Protein AF-A0A254NZ37-F1 (afdb_monomer_lite)

Secondary structure (DSSP, 8-state):
-BPPPSEE-TTTTTT-EEEEEEE-TTS-EEEEEESSPPPPBTTTB--SEEEEEEEEEEEEEEEPPPPTT---SSGGG--SS--EEEEEEEEEEEEE---EEEEETTEEEEE-S---EEETTEE---EEEE-TTS-EEEEE---SSEEEEEE-TTS-EEEEE-HHHHH--TT-SS-TTTTSEEEE-TTS-EEEE--SS--SEEEEEEEEETTEEEEEEETT--EEEEES-TTS-EEEEE--S-SS---EEESSSEEEEEETTTEEEEEEEEEE-TTS-EEEEEEE--EETTEE--S-EEEEETTEEEEEETTEEEEEEHHHHHH--

Structure (mmCIF, N/CA/C/O backbone):
data_AF-A0A254NZ37-F1
#
_entry.id   AF-A0A254NZ37-F1
#
loop_
_atom_site.group_PDB
_atom_site.id
_atom_site.type_symbol
_atom_site.label_atom_id
_atom_site.label_alt_id
_atom_site.label_comp_id
_atom_site.label_asym_id
_atom_site.label_entity_id
_atom_site.label_seq_id
_atom_site.pdbx_PDB_ins_code
_atom_site.Cartn_x
_atom_site.Cartn_y
_atom_site.Cartn_z
_atom_site.occupancy
_atom_site.B_iso_or_equiv
_atom_site.auth_seq_id
_atom_site.auth_comp_id
_atom_site.auth_asym_id
_atom_site.auth_atom_id
_atom_site.pdbx_PDB_model_num
ATOM 1 N N . MET A 1 1 ? 7.130 23.439 5.465 1.00 81.56 1 MET A N 1
ATOM 2 C CA . MET A 1 1 ? 5.693 23.665 5.199 1.00 81.56 1 MET A CA 1
ATOM 3 C C . MET A 1 1 ? 4.906 23.055 6.345 1.00 81.56 1 MET A C 1
ATOM 5 O O . MET A 1 1 ? 5.174 21.903 6.675 1.00 81.56 1 MET A O 1
ATOM 9 N N . VAL A 1 2 ? 4.009 23.819 6.972 1.00 87.69 2 VAL A N 1
ATOM 10 C CA . VAL A 1 2 ? 3.153 23.310 8.057 1.00 87.69 2 VAL A CA 1
ATOM 11 C C . VAL A 1 2 ? 1.947 22.605 7.441 1.00 87.69 2 VAL A C 1
ATOM 13 O O . VAL A 1 2 ? 1.268 23.200 6.610 1.00 87.69 2 VAL A O 1
ATOM 16 N N . LEU A 1 3 ? 1.701 21.356 7.830 1.00 89.50 3 LEU A N 1
ATOM 17 C CA . LEU A 1 3 ? 0.528 20.587 7.429 1.00 89.50 3 LEU A CA 1
ATOM 18 C C . LEU A 1 3 ? -0.526 20.619 8.543 1.00 89.50 3 LEU A C 1
ATOM 20 O O . LEU A 1 3 ? -0.242 20.121 9.638 1.00 89.50 3 LEU A O 1
ATOM 24 N N . PRO A 1 4 ? -1.728 21.167 8.291 1.00 89.56 4 PRO A N 1
ATOM 25 C CA . PRO A 1 4 ? -2.845 21.001 9.209 1.00 89.56 4 PRO A CA 1
ATOM 26 C C . PRO A 1 4 ? -3.361 19.552 9.156 1.00 89.56 4 PRO A C 1
ATOM 28 O O . PRO A 1 4 ? -3.259 18.899 8.110 1.00 89.56 4 PRO A O 1
ATOM 31 N N . PRO A 1 5 ? -3.902 19.016 10.262 1.00 91.62 5 PRO A N 1
ATOM 32 C CA . PRO A 1 5 ? -4.547 17.712 10.235 1.00 91.62 5 PRO A CA 1
ATOM 33 C C . PRO A 1 5 ? -5.830 17.779 9.399 1.00 91.62 5 PRO A C 1
ATOM 35 O O . PRO A 1 5 ? -6.629 18.701 9.553 1.00 91.62 5 PRO A O 1
ATOM 38 N N . ILE A 1 6 ? -6.045 16.779 8.545 1.00 91.25 6 ILE A N 1
ATOM 39 C CA . ILE A 1 6 ? -7.309 16.606 7.815 1.00 91.25 6 ILE A CA 1
ATOM 40 C C . ILE A 1 6 ? -8.365 15.913 8.680 1.00 91.25 6 ILE A C 1
ATOM 42 O O . ILE A 1 6 ? -9.552 16.118 8.477 1.00 91.25 6 ILE A O 1
ATOM 46 N N . ALA A 1 7 ? -7.946 15.114 9.666 1.00 91.56 7 ALA A N 1
ATOM 47 C CA . ALA A 1 7 ? -8.835 14.468 10.625 1.00 91.56 7 ALA A CA 1
ATOM 48 C C . ALA A 1 7 ? -8.120 14.247 11.963 1.00 91.56 7 ALA A C 1
ATOM 50 O O . ALA A 1 7 ? -6.934 13.910 11.986 1.00 91.56 7 ALA A O 1
ATOM 51 N N . ASP A 1 8 ? -8.860 14.376 13.063 1.00 92.62 8 ASP A N 1
ATOM 52 C CA . ASP A 1 8 ? -8.432 13.950 14.397 1.00 92.62 8 ASP A CA 1
ATOM 53 C C . ASP A 1 8 ? -9.240 12.712 14.796 1.00 92.62 8 ASP A C 1
ATOM 55 O O . ASP A 1 8 ? -10.458 12.775 14.956 1.00 92.62 8 ASP A O 1
ATOM 59 N N . LEU A 1 9 ? -8.562 11.570 14.897 1.00 94.44 9 LEU A N 1
ATOM 60 C CA . LEU A 1 9 ? -9.161 10.279 15.226 1.00 94.44 9 LEU A CA 1
ATOM 61 C C . LEU A 1 9 ? -8.930 9.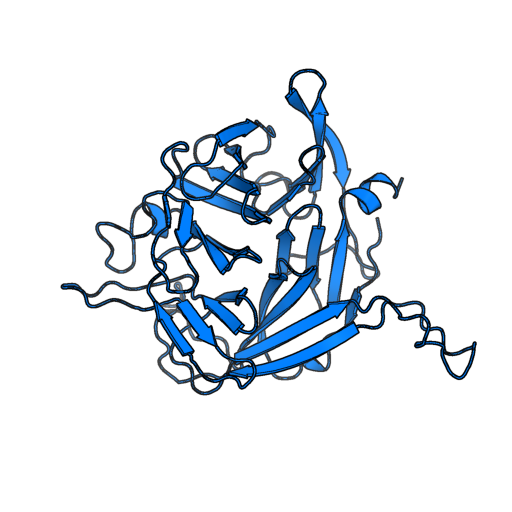897 16.693 1.00 94.44 9 LEU A C 1
ATOM 63 O O . LEU A 1 9 ? -9.247 8.775 17.076 1.00 94.44 9 LEU A O 1
ATOM 67 N N . THR A 1 10 ? -8.372 10.782 17.526 1.00 93.69 10 THR A N 1
ATOM 68 C CA . THR A 1 10 ? -7.922 10.447 18.889 1.00 93.69 10 THR A CA 1
ATOM 69 C C . THR A 1 10 ? -9.007 9.755 19.717 1.00 93.69 10 THR A C 1
ATOM 71 O O . THR A 1 10 ? -8.734 8.751 20.376 1.00 93.69 10 THR A O 1
ATOM 74 N N . GLU A 1 11 ? -10.250 10.240 19.648 1.00 91.62 11 GLU A N 1
ATOM 75 C CA . GLU A 1 11 ? -11.384 9.619 20.344 1.00 91.62 11 GLU A CA 1
ATOM 76 C C . GLU A 1 11 ? -11.777 8.267 19.729 1.00 91.62 11 GLU A C 1
ATOM 78 O O . GLU A 1 11 ? -11.975 7.295 20.456 1.00 91.62 11 GLU A O 1
ATOM 83 N N . THR A 1 12 ? -11.825 8.164 18.397 1.00 93.06 12 THR A N 1
ATOM 84 C CA . THR A 1 12 ? -12.156 6.926 17.665 1.00 93.06 12 THR A CA 1
ATOM 85 C C . THR A 1 12 ? -11.153 5.796 17.929 1.00 93.06 12 THR A C 1
ATOM 87 O O . THR A 1 12 ? -11.512 4.615 17.920 1.00 93.06 12 THR A O 1
ATOM 90 N N . LEU A 1 13 ? -9.892 6.154 18.184 1.00 95.44 13 LEU A N 1
ATOM 91 C CA . LEU A 1 13 ? -8.796 5.231 18.483 1.00 95.44 13 LEU A CA 1
ATOM 92 C C . LEU A 1 13 ? -8.773 4.773 19.947 1.00 95.44 13 LEU A C 1
ATOM 94 O O . LEU A 1 13 ? -7.981 3.896 20.295 1.00 95.44 13 LEU A O 1
ATOM 98 N N . ALA A 1 14 ? -9.605 5.343 20.824 1.00 93.94 14 ALA A N 1
ATOM 99 C CA . ALA A 1 14 ? -9.586 5.014 22.243 1.00 93.94 14 ALA A CA 1
ATOM 100 C C . ALA A 1 14 ? -9.832 3.511 22.474 1.00 93.94 14 ALA A C 1
ATOM 102 O O . ALA A 1 14 ? -10.853 2.954 22.073 1.00 93.94 14 ALA A O 1
ATOM 103 N N . GLY A 1 15 ? -8.879 2.849 23.139 1.00 94.25 15 GLY A N 1
ATOM 104 C CA . GLY A 1 15 ? -8.928 1.406 23.404 1.00 94.25 15 GLY A CA 1
ATOM 105 C C . GLY A 1 15 ? -8.427 0.516 22.262 1.00 94.25 15 GLY A C 1
ATOM 106 O O . GLY A 1 15 ? -8.459 -0.701 22.407 1.00 94.25 15 GLY A O 1
ATOM 107 N N . TRP A 1 16 ? -7.930 1.097 21.169 1.00 97.19 16 TRP A N 1
ATOM 108 C CA . TRP A 1 16 ? -7.408 0.374 20.011 1.00 97.19 16 TRP A CA 1
ATOM 109 C C . TRP A 1 16 ? -5.933 0.694 19.761 1.00 97.19 16 TRP A C 1
ATOM 111 O O . TRP A 1 16 ? -5.445 1.778 20.078 1.00 97.19 16 TRP A O 1
ATOM 121 N N . GLN A 1 17 ? -5.210 -0.250 19.163 1.00 96.12 17 GLN A N 1
ATOM 122 C CA . GLN A 1 17 ? -3.849 -0.039 18.672 1.00 96.12 17 GLN A CA 1
ATOM 123 C C . GLN A 1 17 ? -3.883 0.146 17.156 1.00 96.12 17 GLN A C 1
ATOM 125 O O . GLN A 1 17 ? -4.565 -0.597 16.454 1.00 96.12 17 GLN A O 1
ATOM 130 N N . THR A 1 18 ? -3.158 1.137 16.636 1.00 96.88 18 THR A N 1
ATOM 131 C CA . THR A 1 18 ? -3.081 1.355 15.184 1.00 96.88 18 THR A CA 1
ATOM 132 C C . THR A 1 18 ? -2.061 0.411 14.557 1.00 96.88 18 THR A C 1
ATOM 134 O O . THR A 1 18 ? -0.917 0.355 15.002 1.00 96.88 18 THR A O 1
ATOM 137 N N . VAL A 1 19 ? -2.475 -0.304 13.512 1.00 96.75 19 VAL A N 1
ATOM 138 C CA . VAL A 1 19 ? -1.626 -1.216 12.735 1.00 96.75 19 VAL A CA 1
ATOM 139 C C . VAL A 1 19 ? -1.076 -0.515 11.497 1.00 96.75 19 VAL A C 1
ATOM 141 O O . VAL A 1 19 ? 0.131 -0.518 11.268 1.00 96.75 19 VAL A O 1
ATOM 144 N N . SER A 1 20 ? -1.953 0.106 10.706 1.00 97.75 20 SER A N 1
ATOM 145 C CA . SER A 1 20 ? -1.590 0.761 9.447 1.00 97.75 20 SER A CA 1
ATOM 146 C C . SER A 1 20 ? -2.532 1.915 9.122 1.00 97.75 20 SER A C 1
ATOM 148 O O . SER A 1 20 ? -3.693 1.898 9.524 1.00 97.75 20 SER A O 1
ATOM 150 N N . ALA A 1 21 ? -2.055 2.869 8.326 1.00 98.00 21 ALA A N 1
ATOM 151 C CA . ALA A 1 21 ? -2.860 3.899 7.679 1.00 98.00 21 ALA A CA 1
ATOM 152 C C . ALA A 1 21 ? -2.423 3.980 6.211 1.00 98.00 21 ALA A C 1
ATOM 154 O O . ALA A 1 21 ? -1.228 4.115 5.951 1.00 98.00 21 ALA A O 1
ATOM 155 N N . ALA A 1 22 ? -3.365 3.851 5.277 1.00 98.12 22 ALA A N 1
ATOM 156 C CA . ALA A 1 22 ? -3.079 3.765 3.846 1.00 98.12 22 ALA A CA 1
ATOM 157 C C . ALA A 1 22 ? -4.091 4.552 3.003 1.00 98.12 22 ALA A C 1
ATOM 159 O O . ALA A 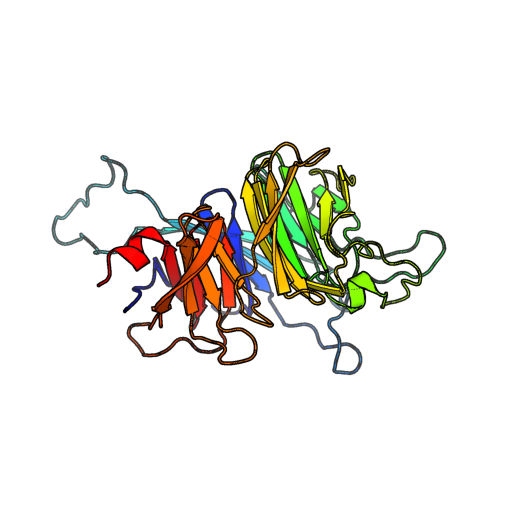1 22 ? -5.218 4.789 3.437 1.00 98.12 22 ALA A O 1
ATOM 160 N N . LEU A 1 23 ? -3.706 4.935 1.788 1.00 98.12 23 LEU A N 1
ATOM 161 C CA . LEU A 1 23 ? -4.580 5.582 0.810 1.00 98.12 23 LEU A CA 1
ATOM 162 C C . LEU A 1 23 ? -5.290 4.538 -0.062 1.00 98.12 23 LEU A C 1
ATOM 164 O O . LEU A 1 23 ? -4.664 3.666 -0.672 1.00 98.12 23 LEU A O 1
ATOM 168 N N . GLY A 1 24 ? -6.610 4.658 -0.173 1.00 98.19 24 GLY A N 1
ATOM 169 C CA . GLY A 1 24 ? -7.404 3.942 -1.167 1.00 98.19 24 GLY A CA 1
ATOM 170 C C . GLY A 1 24 ? -7.288 4.574 -2.555 1.00 98.19 24 GLY A C 1
ATOM 171 O O . GLY A 1 24 ? -6.907 5.737 -2.697 1.00 98.19 24 GLY A O 1
ATOM 172 N N . TYR A 1 25 ? -7.635 3.819 -3.602 1.00 97.62 25 TYR A N 1
ATOM 173 C CA . TYR A 1 25 ? -7.707 4.355 -4.971 1.00 97.62 25 TYR A CA 1
ATOM 174 C C . TYR A 1 25 ? -8.825 5.401 -5.129 1.00 97.62 25 TYR A C 1
ATOM 176 O O . TYR A 1 25 ? -8.857 6.142 -6.105 1.00 97.62 25 TYR A O 1
ATOM 184 N N . ASP A 1 26 ? -9.752 5.444 -4.172 1.00 95.88 26 ASP A N 1
ATOM 185 C CA . ASP A 1 26 ? -10.880 6.368 -4.067 1.00 95.88 26 ASP A CA 1
ATOM 186 C C . ASP A 1 26 ? -10.517 7.683 -3.350 1.00 95.88 26 ASP A C 1
ATOM 188 O O . ASP A 1 26 ? -11.385 8.525 -3.135 1.00 95.88 26 ASP A O 1
ATOM 192 N N . GLY A 1 27 ? -9.247 7.864 -2.970 1.00 93.81 27 GLY A N 1
ATOM 193 C CA . GLY A 1 27 ? -8.754 9.060 -2.285 1.00 93.81 27 GLY A CA 1
ATOM 194 C C . GLY A 1 27 ? -9.053 9.109 -0.784 1.00 93.81 27 GLY A C 1
ATOM 195 O O . GLY A 1 27 ? -8.673 10.083 -0.132 1.00 93.81 27 GLY A O 1
ATOM 196 N N . LYS A 1 28 ? -9.692 8.077 -0.218 1.00 96.25 28 LYS A N 1
ATOM 197 C CA . LYS A 1 28 ? -9.967 7.978 1.223 1.00 96.25 28 LYS A CA 1
ATOM 198 C C . LYS A 1 28 ? -8.768 7.396 1.962 1.00 96.25 28 LYS A C 1
ATOM 200 O O . LYS A 1 28 ? -7.968 6.655 1.385 1.00 96.25 28 LYS A O 1
ATOM 205 N N . ALA A 1 29 ? -8.663 7.685 3.256 1.00 97.75 29 ALA A N 1
ATOM 206 C CA . ALA A 1 29 ? -7.697 7.018 4.122 1.00 97.75 29 ALA A CA 1
ATOM 207 C C . ALA A 1 29 ? -8.343 5.813 4.821 1.00 97.75 29 ALA A C 1
ATOM 209 O O . ALA A 1 29 ? -9.439 5.904 5.369 1.00 97.75 29 ALA A O 1
ATOM 210 N N . TYR A 1 30 ? -7.641 4.687 4.814 1.00 98.62 30 TYR A N 1
ATOM 211 C CA . TYR A 1 30 ? -8.042 3.427 5.423 1.00 98.62 30 TYR A CA 1
ATOM 212 C C . TYR A 1 30 ? -7.104 3.134 6.593 1.00 98.62 30 TYR A C 1
ATOM 214 O O . TYR A 1 30 ? -5.903 2.934 6.396 1.00 98.62 30 TYR A O 1
ATOM 222 N N . VAL A 1 31 ? -7.637 3.123 7.815 1.00 98.56 31 VAL A N 1
ATOM 223 C CA . VAL A 1 31 ? -6.857 2.883 9.037 1.00 98.56 31 VAL A CA 1
ATOM 224 C C . VAL A 1 31 ? -7.257 1.542 9.634 1.00 98.56 31 VAL A C 1
ATOM 226 O O . VAL A 1 31 ? -8.426 1.313 9.943 1.00 98.56 31 VAL A O 1
ATOM 229 N N . LEU A 1 32 ? -6.283 0.647 9.787 1.00 98.62 32 LEU A N 1
ATOM 230 C CA . LEU A 1 32 ? -6.477 -0.657 10.408 1.00 98.62 32 LEU A CA 1
ATOM 231 C C . LEU A 1 32 ? -6.106 -0.574 11.881 1.00 98.62 32 LEU A C 1
ATOM 233 O O . LEU A 1 32 ? -4.985 -0.193 12.227 1.00 98.62 32 LEU A O 1
ATOM 237 N N . LEU A 1 33 ? -7.035 -0.980 12.734 1.00 98.31 33 LEU A N 1
ATOM 238 C CA . LEU A 1 33 ? -6.847 -1.060 14.170 1.00 98.31 33 LEU A CA 1
ATOM 239 C C . LEU A 1 33 ? -6.976 -2.496 14.658 1.00 98.31 33 LEU A C 1
ATOM 241 O O . LEU A 1 33 ? -7.728 -3.285 14.088 1.00 98.31 33 LEU A O 1
ATOM 245 N N . ILE A 1 34 ? -6.292 -2.796 15.755 1.00 97.31 34 ILE A N 1
ATOM 246 C CA . ILE A 1 34 ? -6.311 -4.095 16.425 1.00 97.31 34 ILE A CA 1
ATOM 247 C C . ILE A 1 34 ? -6.562 -3.909 17.924 1.00 97.31 34 ILE A C 1
ATOM 249 O O . ILE A 1 34 ? -6.063 -2.954 18.524 1.00 97.31 34 ILE A O 1
ATOM 253 N N . GLU A 1 35 ? -7.350 -4.798 18.533 1.00 95.25 35 GLU A N 1
ATOM 254 C CA . GLU A 1 35 ? -7.699 -4.689 19.960 1.00 95.25 35 GLU A CA 1
ATOM 255 C C . GLU A 1 35 ? -6.458 -4.845 20.862 1.00 95.25 35 GLU A C 1
ATOM 257 O O . GLU A 1 35 ? -6.325 -4.203 21.902 1.00 95.25 35 GLU A O 1
ATOM 262 N N . SER A 1 36 ? -5.535 -5.722 20.460 1.00 90.69 36 SER A N 1
ATOM 263 C CA . SER A 1 36 ? -4.344 -6.085 21.213 1.00 90.69 36 SER A CA 1
ATOM 264 C C . SER A 1 36 ? -3.257 -6.545 20.252 1.00 90.69 36 SER A C 1
ATOM 266 O O . SER A 1 36 ? -3.506 -7.328 19.337 1.00 90.69 36 SER A O 1
ATOM 268 N N . VAL A 1 37 ? -2.037 -6.033 20.431 1.00 86.50 37 VAL A N 1
ATOM 269 C CA . VAL A 1 37 ? -0.907 -6.424 19.580 1.00 86.50 37 VAL A CA 1
ATOM 270 C C . VAL A 1 37 ? -0.480 -7.849 19.949 1.00 86.50 37 VAL A C 1
ATOM 272 O O . VAL A 1 37 ? -0.118 -8.080 21.107 1.00 86.50 37 VAL A O 1
ATOM 275 N N . PRO A 1 38 ? -0.483 -8.803 19.001 1.00 86.69 38 PRO A N 1
ATOM 276 C CA . PRO A 1 38 ? -0.054 -10.169 19.261 1.00 86.69 38 PRO A CA 1
ATOM 277 C C . PRO A 1 38 ? 1.410 -10.224 19.700 1.00 86.69 38 PRO A C 1
ATOM 279 O O . PRO A 1 38 ? 2.261 -9.490 19.193 1.00 86.69 38 PRO A O 1
ATOM 282 N N . GLU A 1 39 ? 1.732 -11.151 20.604 1.00 85.00 39 GLU A N 1
ATOM 283 C CA . GLU A 1 39 ? 3.126 -11.423 20.959 1.00 85.00 39 GLU A CA 1
ATOM 284 C C . GLU A 1 39 ? 3.924 -11.863 19.728 1.00 85.00 39 GLU A C 1
ATOM 286 O O . GLU A 1 39 ? 3.448 -12.631 18.894 1.00 85.00 39 GLU A O 1
ATOM 291 N N . ARG A 1 40 ? 5.183 -11.445 19.630 1.00 84.31 40 ARG A N 1
ATOM 292 C CA . ARG A 1 40 ? 6.059 -11.920 18.557 1.00 84.31 40 ARG A CA 1
ATOM 293 C C . ARG A 1 40 ? 6.462 -13.379 18.784 1.00 84.31 40 ARG A C 1
ATOM 295 O O . ARG A 1 40 ? 6.817 -13.768 19.899 1.00 84.31 40 ARG A O 1
ATOM 302 N N . GLU A 1 41 ? 6.483 -14.179 17.723 1.00 80.25 41 GLU A N 1
ATOM 303 C CA . GLU A 1 41 ? 7.099 -15.503 17.746 1.00 80.25 41 GLU A CA 1
ATOM 304 C C . GLU A 1 41 ? 8.587 -15.367 18.088 1.00 80.25 41 GLU A C 1
ATOM 306 O O . GLU A 1 41 ? 9.321 -14.584 17.476 1.00 80.25 41 GLU A O 1
ATOM 311 N N . GLN A 1 42 ? 9.020 -16.099 19.120 1.00 80.06 42 GLN A N 1
ATOM 312 C CA . GLN A 1 42 ? 10.378 -16.016 19.679 1.00 80.06 42 GLN A CA 1
ATOM 313 C C . GLN A 1 42 ? 10.802 -14.580 20.062 1.00 80.06 42 GLN A C 1
ATOM 315 O O . GLN A 1 42 ? 11.989 -14.275 20.121 1.00 80.06 42 GLN A O 1
ATOM 320 N N . GLY A 1 43 ? 9.841 -13.678 20.298 1.00 79.44 43 GLY A N 1
ATOM 321 C CA . GLY A 1 43 ? 10.096 -12.265 20.586 1.00 79.44 43 GLY A CA 1
ATOM 322 C C . GLY A 1 43 ? 10.542 -11.422 19.383 1.00 79.44 43 GLY A C 1
ATOM 323 O O . GLY A 1 43 ? 10.725 -10.218 19.540 1.00 79.44 43 GLY A O 1
ATOM 324 N N . MET A 1 44 ? 10.687 -12.007 18.188 1.00 74.56 44 MET A N 1
ATOM 325 C CA . MET A 1 44 ? 11.285 -11.336 17.027 1.00 74.56 44 MET A CA 1
ATOM 326 C C . MET A 1 44 ? 10.321 -11.193 15.847 1.00 74.56 44 MET A C 1
ATOM 328 O O . MET A 1 44 ? 10.217 -10.099 15.287 1.00 74.56 44 MET A O 1
ATOM 332 N N . PHE A 1 45 ? 9.578 -12.244 15.502 1.00 77.56 45 PHE A N 1
ATOM 333 C CA . PHE A 1 45 ? 8.805 -12.299 14.259 1.00 77.56 45 PHE A CA 1
ATOM 334 C C . PHE A 1 45 ? 7.302 -12.112 14.499 1.00 77.56 45 PHE A C 1
ATOM 336 O O . PHE A 1 45 ? 6.786 -12.590 15.510 1.00 77.56 45 PHE A O 1
ATOM 343 N N . PRO A 1 46 ? 6.564 -11.431 13.607 1.00 77.50 46 PRO A N 1
ATOM 344 C CA . PRO A 1 46 ? 5.105 -11.422 13.666 1.00 77.50 46 PRO A CA 1
ATOM 345 C C . PRO A 1 46 ? 4.544 -12.848 13.568 1.00 77.50 46 PRO A C 1
ATOM 347 O O . PRO A 1 46 ? 5.030 -13.648 12.771 1.00 77.50 46 PRO A O 1
ATOM 350 N N . GLN A 1 47 ? 3.511 -13.156 14.356 1.00 80.88 47 GLN A N 1
ATOM 351 C CA . GLN A 1 47 ? 2.726 -14.382 14.169 1.00 80.88 47 GLN A CA 1
ATOM 352 C C . GLN A 1 47 ? 2.020 -14.337 12.809 1.00 80.88 47 GLN A C 1
ATOM 354 O O . GLN A 1 47 ? 1.563 -13.265 12.407 1.00 80.88 47 GLN A O 1
ATOM 359 N N . THR A 1 48 ? 1.917 -15.478 12.124 1.00 81.69 48 THR A N 1
ATOM 360 C CA . THR A 1 48 ? 1.034 -15.611 10.953 1.00 81.69 48 THR A CA 1
ATOM 361 C C . THR A 1 48 ? -0.394 -15.895 11.414 1.00 81.69 48 THR A C 1
ATOM 363 O O . THR A 1 48 ? -1.289 -15.064 11.251 1.00 81.69 48 THR A O 1
ATOM 366 N N . GLU A 1 49 ? -0.576 -17.028 12.090 1.00 83.81 49 GLU A N 1
ATOM 367 C CA . GLU A 1 49 ? -1.805 -17.417 12.774 1.00 83.81 49 GLU A CA 1
ATOM 368 C C . GLU A 1 49 ? -1.752 -17.010 14.253 1.00 83.81 49 GLU A C 1
ATOM 370 O O . GLU A 1 49 ? -0.759 -17.220 14.954 1.00 83.81 49 GLU A O 1
ATOM 375 N N . LEU A 1 50 ? -2.838 -16.411 14.728 1.00 84.94 50 LEU A N 1
ATOM 376 C CA . LEU A 1 50 ? -2.973 -15.903 16.083 1.00 84.94 50 LEU A CA 1
ATOM 377 C C . LEU A 1 50 ? -3.392 -17.016 17.042 1.00 84.94 50 LEU A C 1
ATOM 379 O O . LEU A 1 50 ? -4.353 -17.745 16.798 1.00 84.94 50 LEU A O 1
ATOM 383 N N . LYS A 1 51 ? -2.725 -17.090 18.198 1.00 80.06 51 LYS A N 1
ATOM 384 C CA . LYS A 1 51 ? -3.092 -18.040 19.268 1.00 80.06 51 LYS A CA 1
ATOM 385 C C . LYS A 1 51 ? -4.489 -17.788 19.839 1.00 80.06 51 LYS A C 1
ATOM 387 O O . LYS A 1 51 ? -5.177 -18.731 20.221 1.00 80.06 51 LYS A O 1
ATOM 392 N N . ASN A 1 52 ? -4.873 -16.518 19.926 1.00 85.19 52 ASN A N 1
ATOM 393 C CA . ASN A 1 52 ? -6.188 -16.078 20.372 1.00 85.19 52 ASN A CA 1
ATOM 394 C C . ASN A 1 52 ? -6.876 -15.372 19.212 1.00 85.19 52 ASN A C 1
ATOM 396 O O . ASN A 1 52 ? -6.223 -14.671 18.443 1.00 85.19 52 ASN A O 1
ATOM 400 N N . ARG A 1 53 ? -8.193 -15.540 19.112 1.00 91.25 53 ARG A N 1
ATOM 401 C CA . ARG A 1 53 ? -8.985 -14.752 18.171 1.00 91.25 53 ARG A CA 1
ATOM 402 C C . ARG A 1 53 ? -9.041 -13.308 18.653 1.00 91.25 53 ARG A C 1
ATOM 404 O O . ARG A 1 53 ? -9.278 -13.093 19.838 1.00 91.25 53 ARG A O 1
ATOM 411 N N . ILE A 1 54 ? -8.819 -12.372 17.740 1.00 93.94 54 ILE A N 1
ATOM 412 C CA . ILE A 1 54 ? -8.688 -10.941 18.026 1.00 93.94 54 ILE A CA 1
ATOM 413 C C . ILE A 1 54 ? -9.683 -10.156 17.170 1.00 93.94 54 ILE A C 1
ATOM 415 O O . ILE A 1 54 ? -9.968 -10.546 16.033 1.00 93.94 54 ILE A O 1
ATOM 419 N N . ALA A 1 55 ? -10.206 -9.056 17.708 1.00 96.88 55 ALA A N 1
ATOM 420 C CA . ALA A 1 55 ? -10.967 -8.083 16.948 1.00 96.88 55 ALA A CA 1
ATOM 421 C C . ALA A 1 55 ? -10.062 -7.066 16.236 1.00 96.88 55 ALA A C 1
ATOM 423 O O . ALA A 1 55 ? -9.047 -6.589 16.761 1.00 96.88 55 ALA A O 1
ATOM 424 N N . TYR A 1 56 ? -10.493 -6.687 15.040 1.00 98.19 56 TYR A N 1
ATOM 425 C CA . TYR A 1 56 ? -9.992 -5.554 14.283 1.00 98.19 56 TYR A CA 1
ATOM 426 C C . TYR A 1 56 ? -11.103 -4.524 14.109 1.00 98.19 56 TYR A C 1
ATOM 428 O O . TYR A 1 56 ? -12.293 -4.843 14.122 1.00 98.19 56 TYR A O 1
ATOM 436 N N . LYS A 1 57 ? -10.701 -3.279 13.876 1.00 98.19 57 LYS A N 1
ATOM 437 C CA . LYS A 1 57 ? -11.596 -2.231 13.396 1.00 98.19 57 LYS A CA 1
ATOM 438 C C . LYS A 1 57 ? -10.976 -1.583 12.168 1.00 98.19 57 LYS A C 1
ATOM 440 O O . LYS A 1 57 ? -9.833 -1.131 12.215 1.00 98.19 57 LYS A O 1
ATOM 445 N N . ALA A 1 58 ? -11.727 -1.544 11.076 1.00 98.50 58 ALA A N 1
ATOM 446 C CA . ALA A 1 58 ? -11.378 -0.768 9.898 1.00 98.50 58 ALA A CA 1
ATOM 447 C C . ALA A 1 58 ? -12.055 0.603 9.991 1.00 98.50 58 ALA A C 1
ATOM 449 O O . ALA A 1 58 ? -13.277 0.681 10.124 1.00 98.50 58 ALA A O 1
ATOM 450 N N . LEU A 1 59 ? -11.260 1.670 9.931 1.00 98.25 59 LEU A N 1
ATOM 451 C CA . LEU A 1 59 ? -11.755 3.033 9.779 1.00 98.25 59 LEU A CA 1
ATOM 452 C C . LEU A 1 59 ? -11.591 3.476 8.334 1.00 98.25 59 LEU A C 1
ATOM 454 O O . LEU A 1 59 ? -10.529 3.279 7.740 1.00 98.25 59 LEU A O 1
ATOM 458 N N . ILE A 1 60 ? -12.615 4.132 7.805 1.00 97.88 60 ILE A N 1
ATOM 459 C CA . ILE A 1 60 ? -12.582 4.734 6.476 1.00 97.88 60 ILE A CA 1
ATOM 460 C C . ILE A 1 60 ? -12.862 6.205 6.648 1.00 97.88 60 ILE A C 1
ATOM 462 O O . ILE A 1 60 ? -13.938 6.604 7.090 1.00 97.88 60 ILE A O 1
ATOM 466 N N . VAL A 1 61 ? -11.855 6.990 6.318 1.00 96.44 61 VAL A N 1
ATOM 467 C CA . VAL A 1 61 ? -11.814 8.417 6.559 1.00 96.44 61 VAL A CA 1
ATOM 468 C C . VAL A 1 61 ? -11.940 9.104 5.211 1.00 96.44 61 VAL A C 1
ATOM 470 O O . VAL A 1 61 ? -11.014 9.102 4.398 1.00 96.44 61 VAL A O 1
ATOM 473 N N . ASP A 1 62 ? -13.131 9.633 4.970 1.00 92.69 62 ASP A N 1
ATOM 474 C CA . ASP A 1 62 ? -13.533 10.257 3.719 1.00 92.69 62 ASP A CA 1
ATOM 475 C C . ASP A 1 62 ? -13.493 11.786 3.876 1.00 92.69 62 ASP A C 1
ATOM 477 O O . ASP A 1 62 ? -14.328 12.338 4.610 1.00 92.69 62 ASP A O 1
ATOM 481 N N . PRO A 1 63 ? -12.524 12.480 3.252 1.00 79.06 63 PRO A N 1
ATOM 482 C CA . PRO A 1 63 ? -12.498 13.936 3.246 1.00 79.06 63 PRO A CA 1
ATOM 483 C C . PRO A 1 63 ? -13.699 14.450 2.438 1.00 79.06 63 PRO A C 1
ATOM 485 O O . PRO A 1 63 ? -13.757 14.325 1.215 1.00 79.06 63 PRO A O 1
ATOM 488 N N . VAL A 1 64 ? -14.708 15.000 3.121 1.00 69.94 64 VAL A N 1
ATOM 489 C CA . VAL A 1 64 ? -15.944 15.454 2.475 1.00 69.94 64 VAL A CA 1
ATOM 490 C C . VAL A 1 64 ? -15.653 16.728 1.701 1.00 69.94 64 VAL A C 1
ATOM 492 O O . VAL A 1 64 ? -15.343 17.764 2.286 1.00 69.94 64 VAL A O 1
ATOM 495 N N . VAL A 1 65 ? -15.872 16.685 0.389 1.00 55.34 65 VAL A N 1
ATOM 496 C CA . VAL A 1 65 ? -16.085 17.900 -0.400 1.00 55.34 65 VAL A CA 1
ATOM 497 C C . VAL A 1 65 ? -17.437 18.482 0.028 1.00 55.34 65 VAL A C 1
ATOM 499 O O . VAL A 1 65 ? -18.455 17.810 -0.173 1.00 55.34 65 VAL A O 1
ATOM 502 N N . PRO A 1 66 ? -17.496 19.689 0.624 1.00 51.19 66 PRO A N 1
ATOM 503 C CA . PRO A 1 66 ? -18.761 20.297 1.015 1.00 51.19 66 PRO A CA 1
ATOM 504 C C . PRO A 1 66 ? -19.686 20.376 -0.199 1.00 51.19 66 PRO A C 1
ATOM 506 O O . PRO A 1 66 ? -19.326 20.933 -1.238 1.00 51.19 66 PRO A O 1
ATOM 509 N N . THR A 1 67 ? -20.884 19.814 -0.091 1.00 51.31 67 THR A N 1
ATOM 510 C CA . THR A 1 67 ? -21.902 20.007 -1.120 1.00 51.31 67 THR A CA 1
ATOM 511 C C . THR A 1 67 ? -22.474 21.424 -0.998 1.00 51.31 67 THR A C 1
ATOM 513 O O . THR A 1 67 ? -22.447 22.008 0.087 1.00 51.31 67 THR A O 1
ATOM 516 N N . PRO A 1 68 ? -23.069 21.999 -2.059 1.00 52.34 68 PRO A N 1
ATOM 517 C CA . PRO A 1 68 ? -23.749 23.298 -1.972 1.00 52.34 68 PRO A CA 1
ATOM 518 C C . PRO A 1 68 ? -24.865 23.362 -0.911 1.00 52.34 68 PRO A C 1
ATOM 520 O O . PRO A 1 68 ? -25.332 24.451 -0.582 1.00 52.34 68 PRO A O 1
ATOM 523 N N . TYR A 1 69 ? -25.295 22.206 -0.393 1.00 55.00 69 TYR A N 1
ATOM 524 C CA . TYR A 1 69 ? -26.308 22.054 0.648 1.00 55.00 69 TYR A CA 1
ATOM 525 C C . TYR A 1 69 ? -25.724 21.992 2.067 1.00 55.00 69 TYR A C 1
ATOM 527 O O . TYR A 1 69 ? -26.475 22.148 3.024 1.00 55.00 69 TYR A O 1
ATOM 535 N N . ASP A 1 70 ? -24.405 21.833 2.221 1.00 57.28 70 ASP A N 1
ATOM 536 C CA . ASP A 1 70 ? -23.703 21.832 3.513 1.00 57.28 70 ASP A CA 1
ATOM 537 C C . ASP A 1 70 ? -23.454 23.261 4.035 1.00 57.28 70 ASP A C 1
ATOM 539 O O . ASP A 1 70 ? -22.399 23.558 4.603 1.00 57.28 70 ASP A O 1
ATOM 543 N N . GLN A 1 71 ? -24.413 24.175 3.840 1.00 55.66 71 GLN A N 1
ATOM 544 C CA . GLN A 1 71 ? -24.324 25.505 4.435 1.00 55.66 71 GLN A CA 1
ATOM 545 C C . GLN A 1 71 ? -24.536 25.393 5.948 1.00 55.66 71 GLN A C 1
ATOM 547 O O . GLN A 1 71 ? -25.531 24.804 6.376 1.00 55.66 71 GLN A O 1
ATOM 552 N N . PRO A 1 72 ? -23.627 25.933 6.776 1.00 55.06 72 PRO A N 1
ATOM 553 C CA . PRO A 1 72 ? -23.851 25.959 8.210 1.00 55.06 72 PRO A CA 1
ATOM 554 C C . PRO A 1 72 ? -25.085 26.820 8.503 1.00 55.06 72 PRO A C 1
ATOM 556 O O . PRO A 1 72 ? -25.235 27.907 7.944 1.00 55.06 72 PRO A O 1
ATOM 559 N N . GLU A 1 73 ? -25.964 26.347 9.391 1.00 57.12 73 GLU A N 1
ATOM 560 C CA . GLU A 1 73 ? -27.145 27.110 9.828 1.00 57.12 73 GLU A CA 1
ATOM 561 C C . GLU A 1 73 ? -26.750 28.455 10.468 1.00 57.12 73 GLU A C 1
ATOM 563 O O . GLU A 1 73 ? -27.543 29.397 10.481 1.00 57.12 73 GLU A O 1
ATOM 568 N N . ASN A 1 74 ? -25.500 28.562 10.940 1.00 53.06 74 ASN A N 1
ATOM 569 C CA . ASN A 1 74 ? -24.908 29.765 11.501 1.00 53.06 74 ASN A CA 1
ATOM 570 C C . ASN A 1 74 ? -23.574 30.110 10.803 1.00 53.06 74 ASN A C 1
ATOM 572 O O . ASN A 1 74 ? -22.655 29.292 10.804 1.00 53.06 74 ASN A O 1
ATOM 576 N N . PRO A 1 75 ? -23.389 31.328 10.259 1.00 54.34 75 PRO A N 1
ATOM 577 C CA . PRO A 1 75 ? -22.135 31.742 9.613 1.00 54.34 75 PRO A CA 1
ATOM 578 C C . PRO A 1 75 ? -20.895 31.682 10.523 1.00 54.34 75 PRO A C 1
ATOM 580 O O . PRO A 1 75 ? -19.775 31.623 10.026 1.00 54.34 75 PRO A O 1
ATOM 583 N N . SER A 1 76 ? -21.087 31.695 11.846 1.00 51.53 76 SER A N 1
ATOM 584 C CA . SER A 1 76 ? -20.027 31.535 12.850 1.00 51.53 76 SER A CA 1
ATOM 585 C C . SER A 1 76 ? -19.543 30.094 13.029 1.00 51.53 76 SER A C 1
ATOM 587 O O . SER A 1 76 ? -18.484 29.898 13.616 1.00 51.53 76 SER A O 1
ATOM 589 N N . ASP A 1 77 ? -20.288 29.106 12.522 1.00 51.12 77 ASP A N 1
ATOM 590 C CA . ASP A 1 77 ? -19.964 27.675 12.626 1.00 51.12 77 ASP A CA 1
ATOM 591 C C . ASP A 1 77 ? -19.154 27.179 11.415 1.00 51.12 77 ASP A C 1
ATOM 593 O O . ASP A 1 77 ? -19.019 25.973 11.193 1.00 51.12 77 ASP A O 1
ATOM 597 N N . GLN A 1 78 ? -18.601 28.100 10.614 1.00 48.62 78 GLN A N 1
ATOM 598 C CA . GLN A 1 78 ? -17.555 27.777 9.646 1.00 48.62 78 GLN A CA 1
ATOM 599 C C . GLN A 1 78 ? -16.303 27.306 10.394 1.00 48.62 78 GLN A C 1
ATOM 601 O O . GLN A 1 78 ? -15.372 28.067 10.655 1.00 48.62 78 GLN A O 1
ATOM 606 N N . VAL A 1 79 ? -16.279 26.022 10.740 1.00 47.84 79 VAL A N 1
ATOM 607 C CA . VAL A 1 79 ? -15.047 25.321 11.082 1.00 47.84 79 VAL A CA 1
ATOM 608 C C . VAL A 1 79 ? -14.214 25.278 9.804 1.00 47.84 79 VAL A C 1
ATOM 610 O O . VAL A 1 79 ? -14.627 24.701 8.802 1.00 47.84 79 VAL A O 1
ATOM 613 N N . LEU A 1 80 ? -13.058 25.937 9.833 1.00 42.75 80 LEU A N 1
ATOM 614 C CA . LEU A 1 80 ? -12.068 26.021 8.753 1.00 42.75 80 LEU A CA 1
ATOM 615 C C . LEU A 1 80 ? -11.299 24.691 8.569 1.00 42.75 80 LEU A C 1
ATOM 617 O O . LEU A 1 80 ? -10.079 24.677 8.449 1.00 42.75 80 LEU A O 1
ATOM 621 N N . GLY A 1 81 ? -12.013 23.566 8.576 1.00 51.50 81 GLY A N 1
ATOM 622 C CA . GLY A 1 81 ? -11.475 22.228 8.343 1.00 51.50 81 GLY A CA 1
ATOM 623 C C . GLY A 1 81 ? -12.392 21.457 7.403 1.00 51.50 81 GLY A C 1
ATOM 624 O O . GLY A 1 81 ? -13.612 21.638 7.440 1.00 51.50 81 GLY A O 1
ATOM 625 N N . GLU A 1 82 ? -11.817 20.620 6.541 1.00 55.41 82 GLU A N 1
ATOM 626 C CA . GLU A 1 82 ? -12.590 19.655 5.760 1.00 55.41 82 GLU A CA 1
ATOM 627 C C . GLU A 1 82 ? -13.491 18.876 6.731 1.00 55.41 82 GLU A C 1
ATOM 629 O O . GLU A 1 82 ? -13.013 18.297 7.707 1.00 55.41 82 GLU A O 1
ATOM 634 N N . LYS A 1 83 ? -14.816 18.894 6.526 1.00 70.38 83 LYS A N 1
ATOM 635 C CA . LYS A 1 83 ? -15.668 17.944 7.250 1.00 70.38 83 LYS A CA 1
ATOM 636 C C . LYS A 1 83 ? -15.222 16.559 6.801 1.00 70.38 83 LYS A C 1
ATOM 638 O O . LYS A 1 83 ? -15.071 16.319 5.612 1.00 70.38 83 LYS A O 1
ATOM 643 N N . VAL A 1 84 ? -15.027 15.642 7.731 1.00 85.06 84 VAL A N 1
ATOM 644 C CA . VAL A 1 84 ? -14.632 14.272 7.408 1.00 85.06 84 VAL A CA 1
ATOM 645 C C . VAL A 1 84 ? -15.749 13.332 7.824 1.00 85.06 84 VAL A C 1
ATOM 647 O O . VAL A 1 84 ? -16.340 13.496 8.892 1.00 85.06 84 VAL A O 1
ATOM 650 N N . ARG A 1 85 ? -16.071 12.357 6.972 1.00 91.00 85 ARG A N 1
ATOM 651 C CA . ARG A 1 85 ? -16.938 11.233 7.343 1.00 91.00 85 ARG A CA 1
ATOM 652 C C . ARG A 1 85 ? -16.054 10.068 7.746 1.00 91.00 85 ARG A C 1
ATOM 654 O O . ARG A 1 85 ? -15.124 9.722 7.025 1.00 91.00 85 ARG A O 1
ATOM 661 N N . ILE A 1 86 ? -16.363 9.479 8.893 1.00 93.81 86 ILE A N 1
ATOM 662 C CA . ILE A 1 86 ? -15.671 8.302 9.406 1.00 93.81 86 ILE A CA 1
ATOM 663 C C . ILE A 1 86 ? -16.679 7.157 9.423 1.00 93.81 86 ILE A C 1
ATOM 665 O O . ILE A 1 86 ? -17.717 7.249 10.076 1.00 93.81 86 ILE A O 1
ATOM 669 N N . GLU A 1 87 ? -16.381 6.100 8.679 1.00 96.06 87 GLU A N 1
ATOM 670 C CA . GLU A 1 87 ? -17.087 4.822 8.761 1.00 96.06 87 GLU A CA 1
ATOM 671 C C . GLU A 1 87 ? -16.252 3.853 9.604 1.00 96.06 87 GLU A C 1
ATOM 673 O O . GLU A 1 87 ? -15.040 3.742 9.406 1.00 96.06 87 GLU A O 1
ATOM 678 N N . GLU A 1 88 ? -16.899 3.161 10.544 1.00 97.69 88 GLU A N 1
ATOM 679 C CA . GLU A 1 88 ? -16.273 2.157 11.406 1.00 97.69 88 GLU A CA 1
ATOM 680 C C . GLU A 1 88 ? -16.847 0.777 11.098 1.00 97.69 88 GLU A C 1
ATOM 682 O O . GLU A 1 88 ? -18.054 0.560 11.209 1.00 97.69 88 GLU A O 1
ATOM 687 N N . ILE A 1 89 ? -15.978 -0.171 10.756 1.00 98.38 89 ILE A N 1
ATOM 688 C CA . ILE A 1 89 ? -16.361 -1.558 10.486 1.00 98.38 89 ILE A CA 1
ATOM 689 C C . ILE A 1 89 ? -15.640 -2.453 11.491 1.00 98.38 89 ILE A C 1
ATOM 691 O O . ILE A 1 89 ? -14.411 -2.547 11.488 1.00 98.38 89 ILE A O 1
ATOM 695 N N . ALA A 1 90 ? -16.412 -3.100 12.364 1.00 98.12 90 ALA A N 1
ATOM 696 C CA . ALA A 1 90 ? -15.904 -4.087 13.310 1.00 98.12 90 ALA A CA 1
ATOM 697 C C . ALA A 1 90 ? -15.684 -5.431 12.605 1.00 98.12 90 ALA A C 1
ATOM 699 O O . ALA A 1 90 ? -16.554 -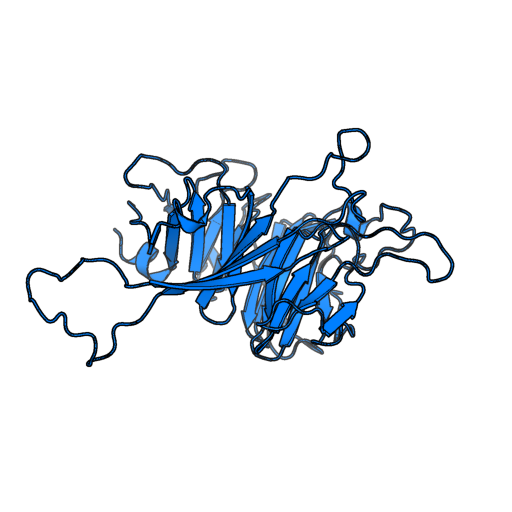5.904 11.876 1.00 98.12 90 ALA A O 1
ATOM 700 N N . ILE A 1 91 ? -14.524 -6.044 12.827 1.00 98.12 91 ILE A N 1
ATOM 701 C CA . ILE A 1 91 ? -14.135 -7.337 12.266 1.00 98.12 91 ILE A CA 1
ATOM 702 C C . ILE A 1 91 ? -13.753 -8.232 13.441 1.00 98.12 91 ILE A C 1
ATOM 704 O O . ILE A 1 91 ? -12.694 -8.079 14.043 1.00 98.12 91 ILE A O 1
ATOM 708 N N . GLU A 1 92 ? -14.642 -9.151 13.793 1.00 96.12 92 GLU A N 1
ATOM 709 C CA . GLU A 1 92 ? -14.567 -9.886 15.053 1.00 96.12 92 GLU A CA 1
ATOM 710 C C . GLU A 1 92 ? -14.014 -11.301 14.877 1.00 96.12 92 GLU A C 1
ATOM 712 O O . GLU A 1 92 ? -14.318 -12.006 13.913 1.00 96.12 92 GLU A O 1
ATOM 717 N N . GLY A 1 93 ? -13.272 -11.766 15.881 1.00 93.00 93 GLY A N 1
ATOM 718 C CA . GLY A 1 93 ? -12.928 -13.178 16.013 1.00 93.00 93 GLY A CA 1
ATOM 719 C C . GLY A 1 93 ? -11.915 -13.697 14.987 1.00 93.00 93 GLY A C 1
ATOM 720 O O . GLY A 1 93 ? -11.936 -14.890 14.665 1.00 93.00 93 GLY A O 1
ATOM 721 N N . GLU A 1 94 ? -11.026 -12.845 14.487 1.00 94.38 94 GLU A N 1
ATOM 722 C CA . GLU A 1 94 ? -10.046 -13.202 13.465 1.00 94.38 94 GLU A CA 1
ATOM 723 C C . GLU A 1 94 ? -8.858 -13.974 14.042 1.00 94.38 94 GLU A C 1
ATOM 725 O O . GLU A 1 94 ? -8.368 -13.683 15.131 1.00 94.38 94 GLU A O 1
ATOM 730 N N . SER A 1 95 ? -8.387 -14.973 13.294 1.00 92.19 95 SER A N 1
ATOM 731 C CA . SER A 1 95 ? -7.234 -15.807 13.657 1.00 92.19 95 SER A CA 1
ATOM 732 C C . SER A 1 95 ? -5.980 -15.479 12.850 1.00 92.19 95 SER A C 1
ATOM 734 O O . SER A 1 95 ? -4.991 -16.192 12.965 1.00 92.19 95 SER A O 1
ATOM 736 N N . PHE A 1 96 ? -6.001 -14.430 12.025 1.00 93.31 96 PHE A N 1
ATOM 737 C CA . PHE A 1 96 ? -4.858 -14.030 11.208 1.00 93.31 96 PHE A CA 1
ATOM 738 C C . PHE A 1 96 ? -4.333 -12.655 11.618 1.00 93.31 96 PHE A C 1
ATOM 740 O O . PHE A 1 96 ? -5.107 -11.777 12.011 1.00 93.31 96 PHE A O 1
ATOM 747 N N . HIS A 1 97 ? -3.016 -12.463 11.533 1.00 94.88 97 HIS A N 1
ATOM 748 C CA . HIS A 1 97 ? -2.388 -11.183 11.847 1.00 94.88 97 HIS A CA 1
ATOM 749 C C . HIS A 1 97 ? -2.332 -10.282 10.605 1.00 94.88 97 HIS A C 1
ATOM 751 O O . HIS A 1 97 ? -1.442 -10.413 9.758 1.00 94.88 97 HIS A O 1
ATOM 757 N N . TYR A 1 98 ? -3.290 -9.367 10.471 1.00 97.56 98 TYR A N 1
ATOM 758 C CA . TYR A 1 98 ? -3.346 -8.437 9.343 1.00 97.56 98 TYR A CA 1
ATOM 759 C C . TYR A 1 98 ? -2.481 -7.205 9.585 1.00 97.56 98 TYR A C 1
ATOM 761 O O . TYR A 1 98 ? -2.331 -6.745 10.711 1.00 97.56 98 TYR A O 1
ATOM 769 N N . HIS A 1 99 ? -1.913 -6.692 8.500 1.00 97.88 99 HIS A N 1
ATOM 770 C CA . HIS A 1 99 ? -0.962 -5.582 8.485 1.00 97.88 99 HIS A CA 1
ATOM 771 C C . HIS A 1 99 ? -1.346 -4.498 7.470 1.00 97.88 99 HIS A C 1
ATOM 773 O O . HIS A 1 99 ? -0.845 -3.383 7.556 1.00 97.88 99 HIS A O 1
ATOM 779 N N . PHE A 1 100 ? -2.218 -4.823 6.513 1.00 98.75 100 PHE A N 1
ATOM 780 C CA . PHE A 1 100 ? -2.655 -3.920 5.456 1.00 98.75 100 PHE A CA 1
ATOM 781 C C . PHE A 1 100 ? -4.177 -3.914 5.355 1.00 98.75 100 PHE A C 1
ATOM 783 O O . PHE A 1 100 ? -4.813 -4.955 5.534 1.00 98.75 100 PHE A O 1
ATOM 790 N N . LEU A 1 101 ? -4.729 -2.750 5.014 1.00 98.88 101 LEU A N 1
ATOM 791 C CA . LEU A 1 101 ? -6.138 -2.528 4.712 1.00 98.88 101 LEU A CA 1
ATOM 792 C C . LEU A 1 101 ? -6.247 -1.707 3.422 1.00 98.88 101 LEU A C 1
ATOM 794 O O . LEU A 1 101 ? -5.606 -0.662 3.294 1.00 98.88 101 LEU A O 1
ATOM 798 N N . GLN A 1 102 ? -7.052 -2.181 2.475 1.00 98.81 102 GLN A N 1
ATOM 799 C CA . GLN A 1 102 ? -7.324 -1.510 1.202 1.00 98.81 102 GLN A CA 1
ATOM 800 C C . GLN A 1 102 ? -8.799 -1.685 0.800 1.00 98.81 102 GLN A C 1
ATOM 802 O O . GLN A 1 102 ? -9.396 -2.714 1.129 1.00 98.81 102 GLN A O 1
ATOM 807 N N . PRO A 1 103 ? -9.398 -0.735 0.060 1.00 98.69 103 PRO A N 1
ATOM 808 C CA . PRO A 1 103 ? -10.689 -0.966 -0.584 1.00 98.69 103 PRO A CA 1
ATOM 809 C C . PRO A 1 103 ? -10.585 -2.029 -1.676 1.00 98.69 103 PRO A C 1
ATOM 811 O O . PRO A 1 103 ? -9.561 -2.135 -2.344 1.00 98.69 103 PRO A O 1
ATOM 814 N N . LEU A 1 104 ? -11.654 -2.779 -1.916 1.00 98.56 104 LEU A N 1
ATOM 815 C CA . LEU A 1 104 ? -11.765 -3.673 -3.067 1.00 98.56 104 LEU A CA 1
ATOM 816 C C . LEU A 1 104 ? -13.204 -3.623 -3.592 1.00 98.56 104 LEU A C 1
ATOM 818 O O . LEU A 1 104 ? -14.051 -4.425 -3.206 1.00 98.56 104 LEU A O 1
ATOM 822 N N . GLY A 1 105 ? -13.505 -2.619 -4.419 1.00 96.44 105 GLY A N 1
ATOM 823 C CA . GLY A 1 105 ? -14.887 -2.288 -4.769 1.00 96.44 105 GLY A CA 1
ATOM 824 C C . GLY A 1 105 ? -15.675 -1.850 -3.530 1.00 96.44 105 GLY A C 1
ATOM 825 O O . GLY A 1 105 ? -15.227 -0.995 -2.765 1.00 96.44 105 GLY A O 1
ATOM 826 N N . ASP A 1 106 ? -16.832 -2.472 -3.304 1.00 95.44 106 ASP A N 1
ATOM 827 C CA . ASP A 1 106 ? -17.656 -2.240 -2.110 1.00 95.44 106 ASP A CA 1
ATOM 828 C C . ASP A 1 106 ? -17.183 -3.045 -0.883 1.00 95.44 106 ASP A C 1
ATOM 830 O O . ASP A 1 106 ? -17.767 -2.929 0.194 1.00 95.44 106 ASP A O 1
ATOM 834 N N . GLU A 1 107 ? -16.125 -3.845 -1.017 1.00 98.44 107 GLU A N 1
ATOM 835 C CA . GLU A 1 107 ? -15.563 -4.696 0.034 1.00 98.44 107 GLU A CA 1
ATOM 836 C C . GLU A 1 107 ? -14.254 -4.113 0.600 1.00 98.44 107 GLU A C 1
ATOM 838 O O . GLU A 1 107 ? -13.712 -3.117 0.112 1.00 98.44 107 GLU A O 1
ATOM 843 N N . LEU A 1 108 ? -13.735 -4.750 1.650 1.00 98.81 108 LEU A N 1
ATOM 844 C CA . LEU A 1 108 ? -12.442 -4.449 2.257 1.00 98.81 108 LEU A CA 1
ATOM 845 C C . LEU A 1 108 ? -11.487 -5.623 2.088 1.00 98.81 108 LEU A C 1
ATOM 847 O O . LEU A 1 108 ? -11.835 -6.755 2.410 1.00 98.81 108 LEU A O 1
ATOM 851 N N . LEU A 1 109 ? -10.261 -5.349 1.658 1.00 98.88 109 LEU A N 1
ATOM 852 C CA . LEU A 1 109 ? -9.168 -6.310 1.644 1.00 98.88 109 LEU A CA 1
ATOM 853 C C . LEU A 1 109 ? -8.285 -6.093 2.875 1.00 98.88 109 LEU A C 1
ATOM 855 O O . LEU A 1 109 ? -7.698 -5.021 3.032 1.00 98.88 109 LEU A O 1
ATOM 859 N N . LEU A 1 110 ? -8.144 -7.126 3.706 1.00 98.81 110 LEU A N 1
ATOM 860 C CA . LEU A 1 110 ? -7.132 -7.187 4.756 1.00 98.81 110 LEU A CA 1
ATOM 861 C C . LEU A 1 110 ? -6.068 -8.220 4.379 1.00 98.81 110 LEU A C 1
ATOM 863 O O . LEU A 1 110 ? -6.388 -9.334 3.959 1.00 98.81 110 LEU A O 1
ATOM 867 N N . VAL A 1 111 ? -4.794 -7.858 4.548 1.00 98.81 111 VAL A N 1
ATOM 868 C CA . VAL A 1 111 ? -3.655 -8.732 4.220 1.00 98.81 111 VAL A CA 1
ATOM 869 C C . VAL A 1 111 ? -2.665 -8.775 5.372 1.00 98.81 111 VAL A C 1
ATOM 871 O O . VAL A 1 111 ? -2.307 -7.740 5.933 1.00 98.81 111 VAL A O 1
ATOM 874 N N . GLY A 1 112 ? -2.213 -9.970 5.740 1.00 97.94 112 GLY A N 1
ATOM 875 C CA . GLY A 1 112 ? -1.085 -10.160 6.643 1.00 97.94 112 GLY A CA 1
ATOM 876 C C . GLY A 1 112 ? 0.232 -10.210 5.878 1.00 97.94 112 GLY A C 1
ATOM 877 O O . GLY A 1 112 ? 0.324 -10.856 4.836 1.00 97.94 112 GLY A O 1
ATOM 878 N N . SER A 1 113 ? 1.267 -9.552 6.403 1.00 96.94 113 SER A N 1
ATOM 879 C CA . SER A 1 113 ? 2.585 -9.480 5.755 1.00 96.94 113 SER A CA 1
ATOM 880 C C . SER A 1 113 ? 3.311 -10.826 5.677 1.00 96.94 113 SER A C 1
ATOM 882 O O . SER A 1 113 ? 4.243 -10.986 4.889 1.00 96.94 113 SER A O 1
ATOM 884 N N . ARG A 1 114 ? 2.891 -11.791 6.501 1.00 96.75 114 ARG A N 1
ATOM 885 C CA . ARG A 1 114 ? 3.521 -13.099 6.658 1.00 96.75 114 ARG A CA 1
ATOM 886 C C . ARG A 1 114 ? 2.564 -14.230 6.281 1.00 96.75 114 ARG A C 1
ATOM 888 O O . ARG A 1 114 ? 1.362 -14.132 6.516 1.00 96.75 114 ARG A O 1
ATOM 895 N N . SER A 1 115 ? 3.110 -15.315 5.739 1.00 96.25 115 SER A N 1
ATOM 896 C CA . SER A 1 115 ? 2.397 -16.550 5.390 1.00 96.25 115 SER A CA 1
ATOM 897 C C . SER A 1 115 ? 3.325 -17.750 5.569 1.00 96.25 115 SER A C 1
ATOM 899 O O . SER A 1 115 ? 4.459 -17.741 5.092 1.00 96.25 115 SER A O 1
ATOM 901 N N . ARG A 1 116 ? 2.866 -18.805 6.241 1.00 96.06 116 ARG A N 1
ATOM 902 C CA . ARG A 1 116 ? 3.632 -20.036 6.446 1.00 96.06 116 ARG A CA 1
ATOM 903 C C . ARG A 1 116 ? 3.224 -21.132 5.469 1.00 96.06 116 ARG A C 1
ATOM 905 O O . ARG A 1 116 ? 2.047 -21.328 5.179 1.00 96.06 116 ARG A O 1
ATOM 912 N N . TYR A 1 117 ? 4.222 -21.873 4.995 1.00 96.44 117 TYR A N 1
ATOM 913 C CA . TYR A 1 117 ? 4.055 -23.089 4.207 1.00 96.44 117 TYR A CA 1
ATOM 914 C C . TYR A 1 117 ? 4.405 -24.317 5.047 1.00 96.44 117 TYR A C 1
ATOM 916 O O . TYR A 1 117 ? 5.505 -24.427 5.589 1.00 96.44 117 TYR A O 1
ATOM 924 N N . TYR A 1 118 ? 3.477 -25.268 5.121 1.00 95.00 118 TYR A N 1
ATOM 925 C CA . TYR A 1 118 ? 3.604 -26.487 5.924 1.00 95.00 118 TYR A CA 1
ATOM 926 C C . TYR A 1 118 ? 3.835 -27.751 5.073 1.00 95.00 118 TYR A C 1
ATOM 928 O O . TYR A 1 118 ? 4.059 -28.829 5.627 1.00 95.00 118 TYR A O 1
ATOM 936 N N . GLY A 1 119 ? 3.810 -27.640 3.738 1.00 92.38 119 GLY A N 1
ATOM 937 C CA . GLY A 1 119 ? 4.001 -28.755 2.801 1.00 92.38 119 GLY A CA 1
ATOM 938 C C . GLY A 1 119 ? 2.706 -29.282 2.171 1.00 92.38 119 GLY A C 1
ATOM 939 O O . GLY A 1 119 ? 1.647 -29.217 2.781 1.00 92.38 119 GLY A O 1
ATOM 940 N N . ARG A 1 120 ? 2.806 -29.868 0.963 1.00 85.25 120 ARG A N 1
ATOM 941 C CA . ARG A 1 120 ? 1.712 -30.585 0.260 1.00 85.25 120 ARG A CA 1
ATOM 942 C C . ARG A 1 120 ? 0.401 -29.782 0.195 1.00 85.25 120 ARG A C 1
ATOM 944 O O . ARG A 1 120 ? -0.640 -30.275 0.617 1.00 85.25 120 ARG A O 1
ATOM 951 N N . ASP A 1 121 ? 0.490 -28.549 -0.296 1.00 83.12 121 ASP A N 1
ATOM 952 C CA . ASP A 1 121 ? -0.635 -27.609 -0.439 1.00 83.12 121 ASP A CA 1
ATOM 953 C C . ASP A 1 121 ? -1.296 -27.166 0.881 1.00 83.12 121 ASP A C 1
ATOM 955 O O . ASP A 1 121 ? -2.391 -26.611 0.882 1.00 83.12 121 ASP A O 1
ATOM 959 N N . HIS A 1 122 ? -0.622 -27.366 2.017 1.00 94.62 122 HIS A N 1
ATOM 960 C CA . HIS A 1 122 ? -1.012 -26.781 3.296 1.00 94.62 122 HIS A CA 1
ATOM 961 C C . HIS A 1 122 ? -0.212 -25.497 3.550 1.00 94.62 122 HIS A C 1
ATOM 963 O O . HIS A 1 122 ? 1.009 -25.539 3.731 1.00 94.62 122 HIS A O 1
ATOM 969 N N . TYR A 1 123 ? -0.903 -24.359 3.549 1.00 95.50 123 TYR A N 1
ATOM 970 C CA . TYR A 1 123 ? -0.327 -23.027 3.730 1.00 95.50 123 TYR A CA 1
ATOM 971 C C . TYR A 1 123 ? -1.360 -22.026 4.250 1.00 95.50 123 TYR A C 1
ATOM 973 O O . TYR A 1 123 ? -2.568 -22.232 4.120 1.00 95.50 123 TYR A O 1
ATOM 981 N N . ASP A 1 124 ? -0.866 -20.924 4.805 1.00 96.38 124 ASP A N 1
ATOM 982 C CA . ASP A 1 124 ? -1.692 -19.824 5.296 1.00 96.38 124 ASP A CA 1
ATOM 983 C C . ASP A 1 124 ? -2.342 -19.040 4.136 1.00 96.38 124 ASP A C 1
ATOM 985 O O . ASP A 1 124 ? -1.669 -18.653 3.177 1.00 96.38 124 ASP A O 1
ATOM 989 N N . LEU A 1 125 ? -3.639 -18.728 4.255 1.00 96.69 125 LEU A N 1
ATOM 990 C CA . LEU A 1 125 ? -4.361 -17.817 3.354 1.00 96.69 125 LEU A CA 1
ATOM 991 C C . LEU A 1 125 ? -4.344 -16.402 3.944 1.00 96.69 125 LEU A C 1
ATOM 993 O O . LEU A 1 125 ? -5.268 -15.997 4.652 1.00 96.69 125 LEU A O 1
ATOM 997 N N . ASN A 1 126 ? -3.252 -15.682 3.698 1.00 97.56 126 ASN A N 1
ATOM 998 C CA . ASN A 1 126 ? -2.945 -14.418 4.364 1.00 97.56 126 ASN A CA 1
ATOM 999 C C . ASN A 1 126 ? -3.682 -13.184 3.821 1.00 97.56 126 ASN A C 1
ATOM 1001 O O . ASN A 1 126 ? -3.480 -12.094 4.355 1.00 97.56 126 ASN A O 1
ATOM 1005 N N . ALA A 1 127 ? -4.534 -13.329 2.806 1.00 98.44 127 ALA A N 1
ATOM 1006 C CA . ALA A 1 127 ? -5.482 -12.304 2.382 1.00 98.44 127 ALA A CA 1
ATOM 1007 C C . ALA A 1 127 ? -6.918 -12.734 2.687 1.00 98.44 127 ALA A C 1
ATOM 1009 O O . ALA A 1 127 ? -7.301 -13.888 2.473 1.00 98.44 127 ALA A O 1
ATOM 1010 N N . ALA A 1 128 ? -7.725 -11.784 3.151 1.00 98.56 128 ALA A N 1
ATOM 1011 C CA . ALA A 1 128 ? -9.144 -11.968 3.398 1.00 98.56 128 ALA A CA 1
ATOM 1012 C C . ALA A 1 128 ? -9.931 -10.745 2.928 1.00 98.56 128 ALA A C 1
ATOM 1014 O O . ALA A 1 128 ? -9.549 -9.604 3.188 1.00 98.56 128 ALA A O 1
ATOM 1015 N N . VAL A 1 129 ? -11.042 -11.000 2.241 1.00 98.81 129 VAL A N 1
ATOM 1016 C CA . VAL A 1 129 ? -11.969 -9.964 1.790 1.00 98.81 129 VAL A CA 1
ATOM 1017 C C . VAL A 1 129 ? -13.192 -9.967 2.692 1.00 98.81 129 VAL A C 1
ATOM 1019 O O . VAL A 1 129 ? -13.786 -11.022 2.925 1.00 98.81 129 VAL A O 1
ATOM 1022 N N . PHE A 1 130 ? -13.566 -8.795 3.190 1.00 98.75 130 PHE A N 1
ATOM 1023 C CA . PHE A 1 130 ? -14.661 -8.581 4.125 1.00 98.75 130 PHE A CA 1
ATOM 1024 C C . PHE A 1 130 ? -15.732 -7.679 3.517 1.00 98.75 130 PHE A C 1
ATOM 1026 O O . PHE A 1 130 ? -15.434 -6.727 2.797 1.00 98.75 130 PHE A O 1
ATOM 1033 N N . GLY A 1 131 ? -16.990 -7.957 3.846 1.00 98.25 131 GLY A N 1
ATOM 1034 C CA . GLY A 1 131 ? -18.081 -7.026 3.582 1.00 98.25 131 GLY A CA 1
ATOM 1035 C C . GLY A 1 131 ? -18.075 -5.854 4.566 1.00 98.25 131 GLY A C 1
ATOM 1036 O O . GLY A 1 131 ? -17.430 -5.898 5.614 1.00 98.25 131 GLY A O 1
ATOM 1037 N N . ARG A 1 132 ? -18.876 -4.826 4.268 1.00 96.62 132 ARG A N 1
ATOM 1038 C CA . ARG A 1 132 ? -19.113 -3.676 5.168 1.00 96.62 132 ARG A CA 1
ATOM 1039 C C . ARG A 1 132 ? -19.783 -4.056 6.492 1.00 96.62 132 ARG A C 1
ATOM 1041 O O . ARG A 1 132 ? -19.775 -3.282 7.437 1.00 96.62 132 ARG A O 1
ATOM 1048 N N . ASP A 1 133 ? -20.352 -5.255 6.566 1.00 97.25 133 ASP A N 1
ATOM 1049 C CA . ASP A 1 133 ? -20.918 -5.843 7.782 1.00 97.25 133 ASP A CA 1
ATOM 1050 C C . ASP A 1 133 ? -19.878 -6.567 8.657 1.00 97.25 133 ASP A C 1
ATOM 1052 O O . ASP A 1 133 ? -20.251 -7.204 9.639 1.00 97.25 133 ASP A O 1
ATOM 1056 N N . GLY A 1 134 ? -18.592 -6.520 8.289 1.00 97.75 134 GLY A N 1
ATOM 1057 C CA . GLY A 1 134 ? -17.512 -7.191 9.015 1.00 97.75 134 GLY A CA 1
ATOM 1058 C C . GLY A 1 134 ? -17.415 -8.695 8.754 1.00 97.75 134 GLY A C 1
ATOM 1059 O O . GLY A 1 134 ? -16.555 -9.363 9.326 1.00 97.75 134 GLY A O 1
ATOM 1060 N N . SER A 1 135 ? -18.269 -9.257 7.889 1.00 97.62 135 SER A N 1
ATOM 1061 C CA . SER A 1 135 ? -18.244 -10.688 7.572 1.00 97.62 135 SER A CA 1
ATOM 1062 C C . SER A 1 135 ? -17.218 -11.017 6.489 1.00 97.62 135 SER A C 1
ATOM 1064 O O . SER A 1 135 ? -17.126 -10.335 5.464 1.00 97.62 135 SER A O 1
ATOM 1066 N N . VAL A 1 136 ? -16.465 -12.100 6.691 1.00 98.06 136 VAL A N 1
ATOM 1067 C CA . VAL A 1 136 ? -15.526 -12.612 5.686 1.00 98.06 136 VAL A CA 1
ATOM 1068 C C . VAL A 1 136 ? -16.277 -13.200 4.489 1.00 98.06 136 VAL A C 1
ATOM 1070 O O . VAL A 1 136 ? -17.208 -13.991 4.639 1.00 98.06 136 VAL A O 1
ATOM 1073 N N . ARG A 1 137 ? -15.855 -12.820 3.284 1.00 98.19 137 ARG A N 1
ATOM 1074 C CA . ARG A 1 137 ? -16.427 -13.251 2.001 1.00 98.19 137 ARG A CA 1
ATOM 1075 C C . ARG A 1 137 ? -15.573 -14.319 1.341 1.00 98.19 137 ARG A C 1
ATOM 1077 O O . ARG A 1 137 ? -16.100 -15.322 0.870 1.00 98.19 137 ARG A O 1
ATOM 1084 N N . ARG A 1 138 ? -14.253 -14.122 1.342 1.00 98.06 138 ARG A N 1
ATOM 1085 C CA . ARG A 1 138 ? -13.280 -15.057 0.761 1.00 98.06 138 ARG A CA 1
ATOM 1086 C C . ARG A 1 138 ? -11.888 -14.856 1.344 1.00 98.06 138 ARG A C 1
ATOM 1088 O O . ARG A 1 138 ? -11.595 -13.813 1.928 1.00 98.06 138 ARG A O 1
ATOM 1095 N N . ARG A 1 139 ? -11.052 -15.884 1.191 1.00 98.31 139 ARG A N 1
ATOM 1096 C CA . ARG A 1 139 ? -9.653 -15.917 1.624 1.00 98.31 139 ARG A CA 1
ATOM 1097 C C . ARG A 1 139 ? -8.796 -16.541 0.541 1.00 98.31 139 ARG A C 1
ATOM 1099 O O . ARG A 1 139 ? -9.218 -17.516 -0.076 1.00 98.31 139 ARG A O 1
ATOM 1106 N N . PHE A 1 140 ? -7.599 -16.013 0.354 1.00 98.25 140 PHE A N 1
ATOM 1107 C CA . PHE A 1 140 ? -6.643 -16.534 -0.615 1.00 98.25 140 PHE A CA 1
ATOM 1108 C C . PHE A 1 140 ? -5.203 -16.248 -0.175 1.00 98.25 140 PHE A C 1
ATOM 1110 O O . PHE A 1 140 ? -4.944 -15.481 0.753 1.00 98.25 140 PHE A O 1
ATOM 1117 N N . LEU A 1 141 ? -4.262 -16.944 -0.807 1.00 98.06 141 LEU A N 1
ATOM 1118 C CA . LEU A 1 141 ? -2.831 -16.779 -0.585 1.00 98.06 141 LEU A CA 1
ATOM 1119 C C . LEU A 1 141 ? -2.311 -15.651 -1.476 1.00 98.06 141 LEU A C 1
ATOM 1121 O O . LEU A 1 141 ? -2.510 -15.692 -2.687 1.00 98.06 141 LEU A O 1
ATOM 1125 N N . VAL A 1 142 ? -1.574 -14.710 -0.887 1.00 98.44 142 VAL A N 1
ATOM 1126 C CA . VAL A 1 142 ? -0.837 -13.668 -1.626 1.00 98.44 142 VAL A CA 1
ATOM 1127 C C . VAL A 1 142 ? 0.665 -13.664 -1.323 1.00 98.44 142 VAL A C 1
ATOM 1129 O O . VAL A 1 142 ? 1.393 -12.842 -1.861 1.00 98.44 142 VAL A O 1
ATOM 1132 N N . GLY A 1 143 ? 1.153 -14.626 -0.532 1.00 97.81 143 GLY A N 1
ATOM 1133 C CA . GLY A 1 143 ? 2.582 -14.885 -0.314 1.00 97.81 143 GLY A CA 1
ATOM 1134 C C . GLY A 1 143 ? 3.134 -14.381 1.021 1.00 97.81 143 GLY A C 1
ATOM 1135 O O . GLY A 1 143 ? 2.507 -13.575 1.697 1.00 97.81 143 GLY A O 1
ATOM 1136 N N . ASP A 1 144 ? 4.299 -14.895 1.421 1.00 98.06 144 ASP A N 1
ATOM 1137 C CA . ASP A 1 144 ? 5.049 -14.439 2.604 1.00 98.06 144 ASP A CA 1
ATOM 1138 C C . ASP A 1 144 ? 5.937 -13.242 2.263 1.00 98.06 144 ASP A C 1
ATOM 1140 O O . ASP A 1 144 ? 6.311 -13.066 1.107 1.00 98.06 144 ASP A O 1
ATOM 1144 N N . GLY A 1 145 ? 6.314 -12.460 3.272 1.00 97.75 145 GLY A N 1
ATOM 1145 C CA . GLY A 1 145 ? 7.287 -11.381 3.122 1.00 97.75 145 GLY A CA 1
ATOM 1146 C C . GLY A 1 145 ? 6.781 -10.209 2.280 1.00 97.75 145 GLY A C 1
ATOM 1147 O O . GLY A 1 145 ? 7.508 -9.687 1.438 1.00 97.75 145 GLY A O 1
ATOM 1148 N N . ILE A 1 146 ? 5.521 -9.815 2.479 1.00 98.62 146 ILE A N 1
ATOM 1149 C CA . ILE A 1 146 ? 4.900 -8.695 1.761 1.00 98.62 146 ILE A CA 1
ATOM 1150 C C . ILE A 1 146 ? 5.372 -7.366 2.350 1.00 98.62 146 ILE A C 1
ATOM 1152 O O . ILE A 1 146 ? 5.272 -7.142 3.558 1.00 98.62 146 ILE A O 1
ATOM 1156 N N . GLN A 1 147 ? 5.828 -6.478 1.470 1.00 98.12 147 GLN A N 1
ATOM 1157 C CA . GLN A 1 147 ? 6.316 -5.139 1.782 1.00 98.12 147 GLN A CA 1
ATOM 1158 C C . GLN A 1 147 ? 5.198 -4.087 1.688 1.00 98.12 147 GLN A C 1
ATOM 1160 O O . GLN A 1 147 ? 4.987 -3.335 2.638 1.00 98.12 147 GLN A O 1
ATOM 1165 N N . ASN A 1 148 ? 4.433 -4.058 0.591 1.00 98.44 148 ASN A N 1
ATOM 1166 C CA . ASN A 1 148 ? 3.275 -3.174 0.418 1.00 98.44 148 ASN A CA 1
ATOM 1167 C C . ASN A 1 148 ? 2.121 -3.872 -0.313 1.00 98.44 148 ASN A C 1
ATOM 1169 O O . ASN A 1 148 ? 2.330 -4.777 -1.124 1.00 98.44 148 ASN A O 1
ATOM 1173 N N . VAL A 1 149 ? 0.899 -3.389 -0.058 1.00 98.88 149 VAL A N 1
ATOM 1174 C CA . VAL A 1 149 ? -0.331 -3.808 -0.743 1.00 98.88 149 VAL A CA 1
ATOM 1175 C C . VAL A 1 149 ? -1.121 -2.579 -1.171 1.00 98.88 149 VAL A C 1
ATOM 1177 O O . VAL A 1 149 ? -1.423 -1.731 -0.334 1.00 98.88 149 VAL A O 1
ATOM 1180 N N . GLN A 1 150 ? -1.498 -2.500 -2.446 1.00 98.88 150 GLN A N 1
ATOM 1181 C CA . GLN A 1 150 ? -2.408 -1.470 -2.953 1.00 98.88 150 GLN A CA 1
ATOM 1182 C C . GLN A 1 150 ? -3.371 -2.056 -3.994 1.00 98.88 150 GLN A C 1
ATOM 1184 O O . GLN A 1 150 ? -2.988 -2.912 -4.789 1.00 98.88 150 GLN A O 1
ATOM 1189 N N . THR A 1 151 ? -4.627 -1.608 -4.002 1.00 98.88 151 THR A N 1
ATOM 1190 C CA . THR A 1 151 ? -5.682 -2.117 -4.904 1.00 98.88 151 THR A CA 1
ATOM 1191 C C . THR A 1 151 ? -6.121 -1.089 -5.936 1.00 98.88 151 THR A C 1
ATOM 1193 O O . THR A 1 151 ? -5.975 0.098 -5.713 1.00 98.88 151 THR A O 1
ATOM 1196 N N . THR A 1 152 ? -6.692 -1.485 -7.060 1.00 98.69 152 THR A N 1
ATOM 1197 C CA . THR A 1 152 ? -7.187 -0.551 -8.092 1.00 98.69 152 THR A CA 1
ATOM 1198 C C . THR A 1 152 ? -8.711 -0.495 -8.108 1.00 98.69 152 THR A C 1
ATOM 1200 O O . THR A 1 152 ? -9.376 -1.380 -7.565 1.00 98.69 152 THR A O 1
ATOM 1203 N N . ALA A 1 153 ? -9.268 0.522 -8.770 1.00 98.00 153 ALA A N 1
ATOM 1204 C CA . ALA A 1 153 ? -10.712 0.649 -8.943 1.00 98.00 153 ALA A CA 1
ATOM 1205 C C . ALA A 1 153 ? -11.312 -0.512 -9.753 1.00 98.00 153 ALA A C 1
ATOM 1207 O O . ALA A 1 153 ? -12.434 -0.927 -9.470 1.00 98.00 153 ALA A O 1
ATOM 1208 N N . GLY A 1 154 ? -10.568 -1.072 -10.715 1.00 97.75 154 GLY A N 1
ATOM 1209 C CA . GLY A 1 154 ? -10.964 -2.271 -11.458 1.00 97.75 154 GLY A CA 1
ATOM 1210 C C . GLY A 1 154 ? -10.781 -3.591 -10.700 1.00 97.75 154 GLY A C 1
ATOM 1211 O O . GLY A 1 154 ? -11.071 -4.650 -11.253 1.00 97.75 154 GLY A O 1
ATOM 1212 N N . GLY A 1 155 ? -10.349 -3.556 -9.435 1.00 98.19 155 GLY A N 1
ATOM 1213 C CA . GLY A 1 155 ? -10.295 -4.732 -8.565 1.00 98.19 155 GLY A CA 1
ATOM 1214 C C . GLY A 1 155 ? -8.987 -5.523 -8.622 1.00 98.19 155 GLY A C 1
ATOM 1215 O O . GLY A 1 155 ? -8.926 -6.624 -8.079 1.00 98.19 155 GLY A O 1
ATOM 1216 N N . LEU A 1 156 ? -7.933 -4.986 -9.243 1.00 98.75 156 LEU A N 1
ATOM 1217 C CA . LEU A 1 156 ? -6.596 -5.573 -9.134 1.00 98.75 156 LEU A CA 1
ATOM 1218 C C . LEU A 1 156 ? -6.013 -5.339 -7.744 1.00 98.75 156 LEU A C 1
ATOM 1220 O O . LEU A 1 156 ? -6.133 -4.244 -7.196 1.00 98.75 156 LEU A O 1
ATOM 1224 N N . ILE A 1 157 ? -5.309 -6.336 -7.227 1.00 98.88 157 ILE A N 1
ATOM 1225 C CA . ILE A 1 157 ? -4.551 -6.292 -5.979 1.00 98.88 157 ILE A CA 1
ATOM 1226 C C . ILE A 1 157 ? -3.074 -6.371 -6.347 1.00 98.88 157 ILE A C 1
ATOM 1228 O O . ILE A 1 157 ? -2.652 -7.341 -6.966 1.00 98.88 157 ILE A O 1
ATOM 1232 N N . TRP A 1 158 ? -2.273 -5.389 -5.955 1.00 98.94 158 TRP A N 1
ATOM 1233 C CA . TRP A 1 158 ? -0.824 -5.413 -6.136 1.00 98.94 158 TRP A CA 1
ATOM 1234 C C . TRP A 1 158 ? -0.138 -5.692 -4.812 1.00 98.94 158 TRP A C 1
ATOM 1236 O O . TRP A 1 158 ? -0.418 -5.027 -3.816 1.00 98.94 158 TRP A O 1
ATOM 1246 N N . THR A 1 159 ? 0.782 -6.652 -4.821 1.00 98.88 159 THR A N 1
ATOM 1247 C CA . THR A 1 159 ? 1.617 -6.995 -3.669 1.00 98.88 159 THR A CA 1
ATOM 1248 C C . THR A 1 159 ? 3.082 -6.898 -4.056 1.00 98.88 159 THR A C 1
ATOM 1250 O O . THR A 1 159 ? 3.519 -7.557 -5.007 1.00 98.88 159 THR A O 1
ATOM 1253 N N . SER A 1 160 ? 3.835 -6.098 -3.309 1.00 98.75 160 SER A N 1
ATOM 1254 C CA . SER A 1 160 ? 5.291 -6.062 -3.383 1.00 98.75 160 SER A CA 1
ATOM 1255 C C . SER A 1 160 ? 5.902 -6.884 -2.249 1.00 98.75 160 SER A C 1
ATOM 1257 O O . SER A 1 160 ? 5.276 -7.053 -1.202 1.00 98.75 160 SER A O 1
ATOM 1259 N N . PHE A 1 161 ? 7.112 -7.405 -2.447 1.00 98.81 161 PHE A N 1
ATOM 1260 C CA . PHE A 1 161 ? 7.775 -8.295 -1.491 1.00 98.81 161 PHE A CA 1
ATOM 1261 C C . PHE A 1 161 ? 9.153 -7.766 -1.094 1.00 98.81 161 PHE A C 1
ATOM 1263 O O . PHE A 1 161 ? 9.865 -7.199 -1.927 1.00 98.81 161 PHE A O 1
ATOM 1270 N N . PHE A 1 162 ? 9.520 -7.967 0.172 1.00 98.00 162 PHE A N 1
ATOM 1271 C CA . PHE A 1 162 ? 10.881 -7.754 0.667 1.00 98.00 162 PHE A CA 1
ATOM 1272 C C . PHE A 1 162 ? 11.698 -9.050 0.576 1.00 98.00 162 PHE A C 1
ATOM 1274 O O . PHE A 1 162 ? 11.194 -10.082 0.122 1.00 98.00 162 PHE A O 1
ATOM 1281 N N . ASP A 1 163 ? 12.964 -9.004 0.985 1.00 97.75 163 ASP A N 1
ATOM 1282 C CA . ASP A 1 163 ? 13.936 -10.081 0.768 1.00 97.75 163 ASP A CA 1
ATOM 1283 C C . ASP A 1 163 ? 13.460 -11.472 1.224 1.00 97.75 163 ASP A C 1
ATOM 1285 O O . ASP A 1 163 ? 13.584 -12.434 0.469 1.00 97.75 163 ASP A O 1
ATOM 1289 N N . GLU A 1 164 ? 12.823 -11.602 2.387 1.00 97.19 164 GLU A N 1
ATOM 1290 C CA . GLU A 1 164 ? 12.274 -12.882 2.856 1.00 97.19 164 GLU A CA 1
ATOM 1291 C C . GLU A 1 164 ? 11.147 -13.422 1.955 1.00 97.19 164 GLU A C 1
ATOM 1293 O O . GLU A 1 164 ? 11.005 -14.638 1.809 1.00 97.19 164 GLU A O 1
ATOM 1298 N N . GLY A 1 165 ? 10.364 -12.542 1.324 1.00 97.94 165 GLY A N 1
ATOM 1299 C CA . GLY A 1 165 ? 9.316 -12.914 0.369 1.00 97.94 165 GLY A CA 1
ATOM 1300 C C . GLY A 1 165 ? 9.850 -13.249 -1.024 1.00 97.94 165 GLY A C 1
ATOM 1301 O O . GLY A 1 165 ? 9.234 -14.035 -1.745 1.00 97.94 165 GLY A O 1
ATOM 1302 N N . VAL A 1 166 ? 11.014 -12.704 -1.386 1.00 98.56 166 VAL A N 1
ATOM 1303 C CA . VAL A 1 166 ? 11.705 -12.978 -2.655 1.00 98.56 166 VAL A CA 1
ATOM 1304 C C . VAL A 1 166 ? 12.550 -14.249 -2.573 1.00 98.56 166 VAL A C 1
ATOM 1306 O O . VAL A 1 166 ? 12.490 -15.099 -3.459 1.00 98.56 166 VAL A O 1
ATOM 1309 N N . PHE A 1 167 ? 13.346 -14.399 -1.515 1.00 98.12 167 PHE A N 1
ATOM 1310 C CA . PHE A 1 167 ? 14.298 -15.504 -1.362 1.00 98.12 167 PHE A CA 1
ATOM 1311 C C . PHE A 1 167 ? 13.725 -16.701 -0.601 1.00 98.12 167 PHE A C 1
ATOM 1313 O O . PHE A 1 167 ? 14.235 -17.814 -0.741 1.00 98.12 167 PHE A O 1
ATOM 1320 N N . GLY A 1 168 ? 12.648 -16.490 0.155 1.00 96.75 168 GLY A N 1
ATOM 1321 C CA . GLY A 1 168 ? 11.925 -17.526 0.875 1.00 96.75 168 GLY A CA 1
ATOM 1322 C C . GLY A 1 168 ? 12.223 -17.536 2.371 1.00 96.75 168 GLY A C 1
ATOM 1323 O O . GLY A 1 168 ? 13.371 -17.522 2.813 1.00 96.75 168 GLY A O 1
ATOM 1324 N N . ASN A 1 169 ? 11.154 -17.614 3.157 1.00 95.12 169 ASN A N 1
ATOM 1325 C CA . ASN A 1 169 ? 11.162 -17.822 4.600 1.00 95.12 169 ASN A CA 1
ATOM 1326 C C . ASN A 1 169 ? 9.895 -18.608 5.003 1.00 95.12 169 ASN A C 1
ATOM 1328 O O . ASN A 1 169 ? 9.146 -19.049 4.137 1.00 95.12 169 ASN A O 1
ATOM 1332 N N . ASN A 1 170 ? 9.659 -18.870 6.292 1.00 93.56 170 ASN A N 1
ATOM 1333 C CA . ASN A 1 170 ? 8.436 -19.518 6.796 1.00 93.56 170 ASN A CA 1
ATOM 1334 C C . ASN A 1 170 ? 8.052 -20.832 6.076 1.00 93.56 170 ASN A C 1
ATOM 1336 O O . ASN A 1 170 ? 6.878 -21.129 5.861 1.00 93.56 170 ASN A O 1
ATOM 1340 N N . GLY A 1 171 ? 9.052 -21.638 5.711 1.00 95.12 171 GLY A N 1
ATOM 1341 C CA . GLY A 1 171 ? 8.862 -22.922 5.025 1.00 95.12 171 GLY A CA 1
ATOM 1342 C C . GLY A 1 171 ? 8.791 -22.832 3.496 1.00 95.12 171 GLY A C 1
ATOM 1343 O O . GLY A 1 171 ? 8.812 -23.867 2.829 1.00 95.12 171 GLY A O 1
ATOM 1344 N N . TRP A 1 172 ? 8.773 -21.631 2.917 1.00 96.25 172 TRP A N 1
ATOM 1345 C CA . TRP A 1 172 ? 8.771 -21.431 1.471 1.00 96.25 172 TRP A CA 1
ATOM 1346 C C . TRP A 1 172 ? 10.161 -21.660 0.864 1.00 96.25 172 TRP A C 1
ATOM 1348 O O . TRP A 1 172 ? 11.015 -20.783 0.890 1.00 96.25 172 TRP A O 1
ATOM 1358 N N . GLY A 1 173 ? 10.388 -22.837 0.268 1.00 95.19 173 GLY A N 1
ATOM 1359 C CA . GLY A 1 173 ? 11.592 -23.105 -0.542 1.00 95.19 173 GLY A CA 1
ATOM 1360 C C . GLY A 1 173 ? 11.510 -22.578 -1.984 1.00 95.19 173 GLY A C 1
ATOM 1361 O O . GLY A 1 173 ? 12.526 -22.448 -2.659 1.00 95.19 173 GLY A O 1
ATOM 1362 N N . ARG A 1 174 ? 10.292 -22.304 -2.460 1.00 95.31 174 ARG A N 1
ATOM 1363 C CA . ARG A 1 174 ? 9.986 -21.554 -3.684 1.00 95.31 174 ARG A CA 1
ATOM 1364 C C . ARG A 1 174 ? 8.891 -20.559 -3.320 1.00 95.31 174 ARG A C 1
ATOM 1366 O O . ARG A 1 174 ? 7.731 -20.972 -3.240 1.00 95.31 174 ARG A O 1
ATOM 1373 N N . PRO A 1 175 ? 9.247 -19.326 -2.942 1.00 97.25 175 PRO A N 1
ATOM 1374 C CA . PRO A 1 175 ? 8.272 -18.396 -2.412 1.00 97.25 175 PRO A CA 1
ATOM 1375 C C . PRO A 1 175 ? 7.341 -17.880 -3.501 1.00 97.25 175 PRO A C 1
ATOM 1377 O O . PRO A 1 175 ? 7.707 -17.735 -4.664 1.00 97.25 175 PRO A O 1
ATOM 1380 N N . VAL A 1 176 ? 6.112 -17.575 -3.093 1.00 98.12 176 VAL A N 1
ATOM 1381 C CA . VAL A 1 176 ? 5.085 -17.010 -3.975 1.00 98.12 176 VAL A CA 1
ATOM 1382 C C . VAL A 1 176 ? 5.568 -15.715 -4.624 1.00 98.12 176 VAL A C 1
ATOM 1384 O O . VAL A 1 176 ? 5.290 -15.515 -5.806 1.00 98.12 176 VAL A O 1
ATOM 1387 N N . GLY A 1 177 ? 6.269 -14.883 -3.844 1.00 98.25 177 GLY A N 1
ATOM 1388 C CA . GLY A 1 177 ? 6.770 -13.555 -4.187 1.00 98.25 177 GLY A CA 1
ATOM 1389 C C . GLY A 1 177 ? 8.168 -13.525 -4.804 1.00 98.25 177 GLY A C 1
ATOM 1390 O O . GLY A 1 177 ? 8.781 -12.464 -4.804 1.00 98.25 177 GLY A O 1
ATOM 1391 N N . GLU A 1 178 ? 8.675 -14.640 -5.349 1.00 98.44 178 GLU A N 1
ATOM 1392 C CA . GLU A 1 178 ? 10.034 -14.734 -5.924 1.00 98.44 178 GLU A CA 1
ATOM 1393 C C . GLU A 1 178 ? 10.346 -13.678 -7.005 1.00 98.44 178 GLU A C 1
ATOM 1395 O O . GLU A 1 178 ? 11.506 -13.359 -7.247 1.00 98.44 178 GLU A O 1
ATOM 1400 N N . SER A 1 179 ? 9.320 -13.107 -7.646 1.00 98.19 179 SER A N 1
ATOM 1401 C CA . SER A 1 179 ? 9.452 -12.030 -8.636 1.00 98.19 179 SER A CA 1
ATOM 1402 C C . SER A 1 179 ? 9.533 -10.621 -8.033 1.00 98.19 179 SER A C 1
ATOM 1404 O O . SER A 1 179 ? 9.664 -9.650 -8.779 1.00 98.19 179 SER A O 1
ATOM 1406 N N . GLY A 1 180 ? 9.363 -10.472 -6.717 1.00 98.62 180 GLY A N 1
ATOM 1407 C CA . GLY A 1 180 ? 9.363 -9.201 -5.983 1.00 98.62 180 GLY A CA 1
ATOM 1408 C C . GLY A 1 180 ? 8.118 -8.322 -6.156 1.00 98.62 180 GLY A C 1
ATOM 1409 O O . GLY A 1 180 ? 7.830 -7.495 -5.291 1.00 98.62 180 GLY A O 1
ATOM 1410 N N . LEU A 1 181 ? 7.345 -8.516 -7.228 1.00 98.75 181 LEU A N 1
ATOM 1411 C CA . LEU A 1 181 ? 6.096 -7.802 -7.504 1.00 98.75 181 LEU A CA 1
ATOM 1412 C C . LEU A 1 181 ? 5.115 -8.697 -8.274 1.00 98.75 181 LEU A C 1
ATOM 1414 O O . LEU A 1 181 ? 5.492 -9.341 -9.264 1.00 98.75 181 LEU A O 1
ATOM 1418 N N . ILE A 1 182 ? 3.862 -8.734 -7.816 1.00 98.81 182 ILE A N 1
ATOM 1419 C CA . ILE A 1 182 ? 2.772 -9.544 -8.380 1.00 98.81 182 ILE A CA 1
ATOM 1420 C C . ILE A 1 182 ? 1.474 -8.733 -8.367 1.00 98.81 182 ILE A C 1
ATOM 1422 O O . ILE A 1 182 ? 1.234 -7.976 -7.423 1.00 98.81 182 ILE A O 1
ATOM 1426 N N . ALA A 1 183 ? 0.633 -8.925 -9.389 1.00 98.75 183 ALA A N 1
ATOM 1427 C CA . ALA A 1 183 ? -0.760 -8.488 -9.353 1.00 98.75 183 ALA A CA 1
ATOM 1428 C C . ALA A 1 183 ? -1.719 -9.679 -9.408 1.00 98.75 183 ALA A C 1
ATOM 1430 O O . ALA A 1 183 ? -1.471 -10.673 -10.104 1.00 98.75 183 ALA A O 1
ATOM 1431 N N . TRP A 1 184 ? -2.830 -9.534 -8.703 1.00 98.75 184 TRP A N 1
ATOM 1432 C CA . TRP A 1 184 ? -3.911 -10.500 -8.571 1.00 98.75 184 TRP A CA 1
ATOM 1433 C C . TRP A 1 184 ? -5.227 -9.843 -8.983 1.00 98.75 184 TRP A C 1
ATOM 1435 O O . TRP A 1 184 ? -5.363 -8.625 -8.873 1.00 98.75 184 TRP A O 1
ATOM 1445 N N . ASP A 1 185 ? -6.197 -10.625 -9.432 1.00 98.31 185 ASP A N 1
ATOM 1446 C CA . ASP A 1 185 ? -7.582 -10.167 -9.493 1.00 98.31 185 ASP A CA 1
ATOM 1447 C C . ASP A 1 185 ? -8.248 -10.211 -8.103 1.00 98.31 185 ASP A C 1
ATOM 1449 O O . ASP A 1 185 ? -7.648 -10.619 -7.102 1.00 98.31 185 ASP A O 1
ATOM 1453 N N . ALA A 1 186 ? -9.513 -9.797 -8.042 1.00 97.56 186 ALA A N 1
ATOM 1454 C CA . ALA A 1 186 ? -10.285 -9.741 -6.804 1.00 97.56 186 ALA A CA 1
ATOM 1455 C C . ALA A 1 186 ? -10.563 -11.120 -6.169 1.00 97.56 186 ALA A C 1
ATOM 1457 O O . ALA A 1 186 ? -10.998 -11.170 -5.016 1.00 97.56 186 ALA A O 1
ATOM 1458 N N . GLU A 1 187 ? -10.320 -12.218 -6.890 1.00 97.69 187 GLU A N 1
ATOM 1459 C CA . GLU A 1 187 ? -10.471 -13.602 -6.425 1.00 97.69 187 GLU A CA 1
ATOM 1460 C C . GLU A 1 187 ? -9.126 -14.238 -6.030 1.00 97.69 187 GLU A C 1
ATOM 1462 O O . GLU A 1 187 ? -9.073 -15.408 -5.645 1.00 97.69 187 GLU A O 1
ATOM 1467 N N . GLY A 1 188 ? -8.031 -13.473 -6.092 1.00 97.88 188 GLY A N 1
ATOM 1468 C CA . GLY A 1 188 ? -6.692 -13.953 -5.764 1.00 97.88 188 GLY A CA 1
ATOM 1469 C C . GLY A 1 188 ? -6.028 -14.740 -6.894 1.00 97.88 188 GLY A C 1
ATOM 1470 O O . GLY A 1 188 ? -5.045 -15.444 -6.655 1.00 97.88 188 GLY A O 1
ATOM 1471 N N . ILE A 1 189 ? -6.529 -14.639 -8.129 1.00 98.12 189 ILE A N 1
ATOM 1472 C CA . ILE A 1 189 ? -5.879 -15.237 -9.295 1.00 98.12 189 ILE A CA 1
ATOM 1473 C C . ILE A 1 189 ? -4.796 -14.295 -9.798 1.00 98.12 189 ILE A C 1
ATOM 1475 O O . ILE A 1 189 ? -5.017 -13.114 -10.038 1.00 98.12 189 ILE A O 1
ATOM 1479 N N . ARG A 1 190 ? -3.594 -14.833 -9.978 1.00 98.12 190 ARG A N 1
ATOM 1480 C CA . ARG A 1 190 ? -2.438 -14.087 -10.472 1.00 98.12 190 ARG A CA 1
ATOM 1481 C C . ARG A 1 190 ? -2.655 -13.642 -11.922 1.00 98.12 190 ARG A C 1
ATOM 1483 O O . ARG A 1 190 ? -2.843 -14.486 -12.795 1.00 98.12 190 ARG A O 1
ATOM 1490 N N . VAL A 1 191 ? -2.546 -12.338 -12.180 1.00 98.06 191 VAL A N 1
ATOM 1491 C CA . VAL A 1 191 ? -2.701 -11.740 -13.523 1.00 98.06 191 VAL A CA 1
ATOM 1492 C C . VAL A 1 191 ? -1.433 -11.065 -14.048 1.00 98.06 191 VAL A C 1
ATOM 1494 O O . VAL A 1 191 ? -1.319 -10.835 -15.248 1.00 98.06 191 VAL A O 1
ATOM 1497 N N . PHE A 1 192 ? -0.464 -10.783 -13.174 1.00 98.50 192 PHE A N 1
ATOM 1498 C CA . PHE A 1 192 ? 0.840 -10.229 -13.538 1.00 98.50 192 PHE A CA 1
ATOM 1499 C C . PHE A 1 192 ? 1.946 -10.843 -12.680 1.00 98.50 192 PHE A C 1
ATOM 1501 O O . PHE A 1 192 ? 1.737 -11.209 -11.524 1.00 98.50 192 PHE A O 1
ATOM 1508 N N . THR A 1 193 ? 3.149 -10.938 -13.231 1.00 98.25 193 THR A N 1
ATOM 1509 C CA . THR A 1 193 ? 4.374 -11.295 -12.508 1.00 98.25 193 THR A CA 1
ATOM 1510 C C . THR A 1 193 ? 5.507 -10.489 -13.110 1.00 98.25 193 THR A C 1
ATOM 1512 O O . THR A 1 193 ? 5.692 -10.518 -14.324 1.00 98.25 193 THR A O 1
ATOM 1515 N N . ASN A 1 194 ? 6.256 -9.771 -12.275 1.00 97.81 194 ASN A N 1
ATOM 1516 C CA . ASN A 1 194 ? 7.411 -9.022 -12.750 1.00 97.81 194 ASN A CA 1
ATOM 1517 C C . ASN A 1 194 ? 8.464 -9.957 -13.378 1.00 97.81 194 ASN A C 1
ATOM 1519 O O . ASN A 1 194 ? 8.868 -10.947 -12.772 1.00 97.81 194 ASN A O 1
ATOM 1523 N N . SER A 1 195 ? 8.920 -9.599 -14.578 1.00 96.06 195 SER A N 1
ATOM 1524 C CA . SER A 1 195 ? 10.033 -10.236 -15.297 1.00 96.06 195 SER A CA 1
ATOM 1525 C C . SER A 1 195 ? 11.149 -9.259 -15.672 1.00 96.06 195 SER A C 1
ATOM 1527 O O . SER A 1 195 ? 12.209 -9.693 -16.113 1.00 96.06 195 SER A O 1
ATOM 1529 N N . GLU A 1 196 ? 10.918 -7.953 -15.513 1.00 94.56 196 GLU A N 1
ATOM 1530 C CA . GLU A 1 196 ? 11.769 -6.909 -16.097 1.00 94.56 196 GLU A CA 1
ATOM 1531 C C . GLU A 1 196 ? 12.792 -6.348 -15.105 1.00 94.56 196 GLU A C 1
ATOM 1533 O O . GLU A 1 196 ? 13.880 -5.933 -15.502 1.00 94.56 196 GLU A O 1
ATOM 1538 N N . ALA A 1 197 ? 12.461 -6.331 -13.812 1.00 96.25 197 ALA A N 1
ATOM 1539 C CA . ALA A 1 197 ? 13.352 -5.869 -12.753 1.00 96.25 197 ALA A CA 1
ATOM 1540 C C . ALA A 1 197 ? 13.868 -7.048 -11.920 1.00 96.25 197 ALA A C 1
ATOM 1542 O O . ALA A 1 197 ? 13.092 -7.900 -11.491 1.00 96.25 197 ALA A O 1
ATOM 1543 N N . ASN A 1 198 ? 15.170 -7.079 -11.634 1.00 97.12 198 ASN A N 1
ATOM 1544 C CA . ASN A 1 198 ? 15.736 -8.030 -10.680 1.00 97.12 198 ASN A CA 1
ATOM 1545 C C . ASN A 1 198 ? 15.517 -7.506 -9.256 1.00 97.12 198 ASN A C 1
ATOM 1547 O O . ASN A 1 198 ? 16.317 -6.718 -8.767 1.00 97.12 198 ASN A O 1
ATOM 1551 N N . ILE A 1 199 ? 14.422 -7.881 -8.609 1.00 98.31 199 ILE A N 1
ATOM 1552 C CA . ILE A 1 199 ? 14.041 -7.328 -7.307 1.00 98.31 199 ILE A CA 1
ATOM 1553 C C . ILE A 1 199 ? 14.554 -8.244 -6.201 1.00 98.31 199 ILE A C 1
ATOM 1555 O O . ILE A 1 199 ? 14.162 -9.401 -6.147 1.00 98.31 199 ILE A O 1
ATOM 1559 N N . ALA A 1 200 ? 15.385 -7.714 -5.302 1.00 97.75 200 ALA A N 1
ATOM 1560 C CA . ALA A 1 200 ? 15.706 -8.378 -4.036 1.00 97.75 200 ALA A CA 1
ATOM 1561 C C . ALA A 1 200 ? 14.865 -7.838 -2.867 1.00 97.75 200 ALA A C 1
ATOM 1563 O O . ALA A 1 200 ? 14.595 -8.567 -1.927 1.00 97.75 200 ALA A O 1
ATOM 1564 N N . ASP A 1 201 ? 14.435 -6.578 -2.937 1.00 97.88 201 ASP A N 1
ATOM 1565 C CA . ASP A 1 201 ? 13.497 -5.952 -2.000 1.00 97.88 201 ASP A CA 1
ATOM 1566 C C . ASP A 1 201 ? 12.736 -4.853 -2.754 1.00 97.88 201 ASP A C 1
ATOM 1568 O O . ASP A 1 201 ? 13.354 -4.015 -3.413 1.00 97.88 201 ASP A O 1
ATOM 1572 N N . CYS A 1 202 ? 11.407 -4.859 -2.734 1.00 98.12 202 CYS A N 1
ATOM 1573 C CA . CYS A 1 202 ? 10.599 -3.836 -3.388 1.00 98.12 202 CYS A CA 1
ATOM 1574 C C . CYS A 1 202 ? 10.201 -2.743 -2.390 1.00 98.12 202 CYS A C 1
ATOM 1576 O O . CYS A 1 202 ? 9.058 -2.692 -1.934 1.00 98.12 202 CYS A O 1
ATOM 1578 N N . TYR A 1 203 ? 11.149 -1.855 -2.083 1.00 96.69 203 TYR A N 1
ATOM 1579 C CA . TYR A 1 203 ? 11.027 -0.864 -1.013 1.00 96.69 203 TYR A CA 1
ATOM 1580 C C . TYR A 1 203 ? 9.784 0.023 -1.041 1.00 96.69 203 TYR A C 1
ATOM 1582 O O . TYR A 1 203 ? 9.343 0.445 0.027 1.00 96.69 203 TYR A O 1
ATOM 1590 N N . ALA A 1 204 ? 9.264 0.365 -2.221 1.00 97.62 204 ALA A N 1
ATOM 1591 C CA . ALA A 1 204 ? 8.082 1.210 -2.328 1.00 97.62 204 ALA A CA 1
ATOM 1592 C C . ALA A 1 204 ? 7.217 0.841 -3.535 1.00 97.62 204 ALA A C 1
ATOM 1594 O O . ALA A 1 204 ? 7.724 0.489 -4.604 1.00 97.62 204 ALA A O 1
ATOM 1595 N N . LEU A 1 205 ? 5.905 0.992 -3.361 1.00 98.62 205 LEU A N 1
ATOM 1596 C CA . LEU A 1 205 ? 4.868 0.733 -4.353 1.00 98.62 205 LEU A CA 1
ATOM 1597 C C . LEU A 1 205 ? 3.925 1.938 -4.428 1.00 98.62 205 LEU A C 1
ATOM 1599 O O . LEU A 1 205 ? 3.538 2.480 -3.398 1.00 98.62 205 LEU A O 1
ATOM 1603 N N . ASN A 1 206 ? 3.536 2.329 -5.640 1.00 98.62 206 ASN A N 1
ATOM 1604 C CA . ASN A 1 206 ? 2.545 3.371 -5.883 1.00 98.62 206 ASN A CA 1
ATOM 1605 C C . ASN A 1 206 ? 1.660 2.965 -7.075 1.00 98.62 206 ASN A C 1
ATOM 1607 O O . ASN A 1 206 ? 2.061 3.049 -8.238 1.00 98.62 206 ASN A O 1
ATOM 1611 N N . VAL A 1 207 ? 0.461 2.472 -6.773 1.00 98.56 207 VAL A N 1
ATOM 1612 C CA . VAL A 1 207 ? -0.540 2.007 -7.740 1.00 98.56 207 VAL A CA 1
ATOM 1613 C C . VAL A 1 207 ? -1.505 3.155 -8.019 1.00 98.56 207 VAL A C 1
ATOM 1615 O O . VAL A 1 207 ? -2.446 3.394 -7.252 1.00 98.56 207 VAL A O 1
ATOM 1618 N N . VAL A 1 208 ? -1.254 3.867 -9.117 1.00 97.88 208 VAL A N 1
ATOM 1619 C CA . VAL A 1 208 ? -1.988 5.075 -9.517 1.00 97.88 208 VAL A CA 1
ATOM 1620 C C . VAL A 1 208 ? -3.353 4.711 -10.098 1.00 97.88 208 VAL A C 1
ATOM 1622 O O . VAL A 1 208 ? -4.351 5.356 -9.790 1.00 97.88 208 VAL A O 1
ATOM 1625 N N . SER A 1 209 ? -3.407 3.671 -10.932 1.00 98.00 209 SER A N 1
ATOM 1626 C CA . SER A 1 209 ? -4.636 3.182 -11.565 1.00 98.00 209 SER A CA 1
ATOM 1627 C C . SER A 1 209 ? -4.482 1.732 -12.036 1.00 98.00 209 SER A C 1
ATOM 1629 O O . SER A 1 209 ? -3.418 1.134 -11.883 1.00 98.00 209 SER A O 1
ATOM 1631 N N . ASP A 1 210 ? -5.529 1.181 -12.654 1.00 97.94 210 ASP A N 1
ATOM 1632 C CA . ASP A 1 210 ? -5.496 -0.108 -13.358 1.00 97.94 210 ASP A CA 1
ATOM 1633 C C . ASP A 1 210 ? -4.431 -0.193 -14.465 1.00 97.94 210 ASP A C 1
ATOM 1635 O O . ASP A 1 210 ? -3.994 -1.289 -14.817 1.00 97.94 210 ASP A O 1
ATOM 1639 N N . GLU A 1 211 ? -3.997 0.951 -15.003 1.00 97.62 211 GLU A N 1
ATOM 1640 C CA . GLU A 1 211 ? -3.060 1.030 -16.128 1.00 97.62 211 GLU A CA 1
ATOM 1641 C C . GLU A 1 211 ? -1.744 1.731 -15.784 1.00 97.62 211 GLU A C 1
ATOM 1643 O O . GLU A 1 211 ? -0.913 1.959 -16.664 1.00 97.62 211 GLU A O 1
ATOM 1648 N N . GLU A 1 212 ? -1.536 2.117 -14.527 1.00 98.44 212 GLU A N 1
ATOM 1649 C CA . GLU A 1 212 ? -0.313 2.804 -14.134 1.00 98.44 212 GLU A CA 1
ATOM 1650 C C . GLU A 1 212 ? 0.119 2.416 -12.727 1.00 98.44 212 GLU A C 1
ATOM 1652 O O . GLU A 1 212 ? -0.526 2.757 -11.731 1.00 98.44 212 GLU A O 1
ATOM 1657 N N . VAL A 1 213 ? 1.257 1.727 -12.663 1.00 98.62 213 VAL A N 1
ATOM 1658 C CA . VAL A 1 213 ? 1.886 1.293 -11.419 1.00 98.62 213 VAL A CA 1
ATOM 1659 C C . VAL A 1 213 ? 3.347 1.675 -11.442 1.00 98.62 213 VAL A C 1
ATOM 1661 O O . VAL A 1 213 ? 4.067 1.398 -12.400 1.00 98.62 213 VAL A O 1
ATOM 1664 N N . TRP A 1 214 ? 3.790 2.279 -10.354 1.00 98.69 214 TRP A N 1
ATOM 1665 C CA . TRP A 1 214 ? 5.184 2.572 -10.112 1.00 98.69 214 TRP A CA 1
ATOM 1666 C C . TRP A 1 214 ? 5.695 1.740 -8.949 1.00 98.69 214 TRP A C 1
ATOM 1668 O O . TRP A 1 214 ? 4.990 1.519 -7.963 1.00 98.69 214 TRP A O 1
ATOM 1678 N N . PHE A 1 215 ? 6.952 1.332 -9.027 1.00 98.69 215 PHE A N 1
ATOM 1679 C CA . PHE A 1 215 ? 7.640 0.712 -7.905 1.00 98.69 215 PHE A CA 1
ATOM 1680 C C . PHE A 1 215 ? 9.110 1.110 -7.876 1.00 98.69 215 PHE A C 1
ATOM 1682 O O . PHE A 1 215 ? 9.690 1.511 -8.886 1.00 98.69 215 PHE A O 1
ATOM 1689 N N . TYR A 1 216 ? 9.713 1.000 -6.700 1.00 98.50 216 TYR A N 1
ATOM 1690 C CA . TYR A 1 216 ? 11.121 1.281 -6.470 1.00 98.50 216 TYR A CA 1
ATOM 1691 C C . TYR A 1 216 ? 11.739 0.124 -5.692 1.00 98.50 216 TYR A C 1
ATOM 1693 O O . TYR A 1 216 ? 11.160 -0.346 -4.711 1.00 98.50 216 TYR A O 1
ATOM 1701 N N . TYR A 1 217 ? 12.892 -0.357 -6.157 1.00 98.19 217 TYR A N 1
ATOM 1702 C CA . TYR A 1 217 ? 13.436 -1.643 -5.728 1.00 98.19 217 TYR A CA 1
ATOM 1703 C C . TYR A 1 217 ? 14.940 -1.618 -5.442 1.00 98.19 217 TYR A C 1
ATOM 1705 O O . TYR A 1 217 ? 15.713 -0.822 -5.982 1.00 98.19 217 TYR A O 1
ATOM 1713 N N . TYR A 1 218 ? 15.344 -2.547 -4.585 1.00 94.62 218 TYR A N 1
ATOM 1714 C CA . TYR A 1 218 ? 16.713 -2.898 -4.267 1.00 94.62 218 TYR A CA 1
ATOM 1715 C C . TYR A 1 218 ? 17.295 -3.839 -5.322 1.00 94.62 218 TYR A C 1
ATOM 1717 O O . TYR A 1 218 ? 16.685 -4.860 -5.641 1.00 94.62 218 TYR A O 1
ATOM 1725 N N . THR A 1 219 ? 18.473 -3.430 -5.803 1.00 95.69 219 THR A N 1
ATOM 1726 C CA . THR A 1 219 ? 19.517 -4.055 -6.652 1.00 95.69 219 THR A CA 1
ATOM 1727 C C . THR A 1 219 ? 20.089 -2.946 -7.537 1.00 95.69 219 THR A C 1
ATOM 1729 O O . THR A 1 219 ? 21.304 -2.781 -7.595 1.00 95.69 219 THR A O 1
ATOM 1732 N N . ASP A 1 220 ? 19.200 -2.127 -8.114 1.00 97.06 220 ASP A N 1
ATOM 1733 C CA . ASP A 1 220 ? 19.539 -0.993 -8.982 1.00 97.06 220 ASP A CA 1
ATOM 1734 C C . ASP A 1 220 ? 19.110 0.376 -8.430 1.00 97.06 220 ASP A C 1
ATOM 1736 O O . ASP A 1 220 ? 19.579 1.392 -8.939 1.00 97.06 220 ASP A O 1
ATOM 1740 N N . PHE A 1 221 ? 18.216 0.430 -7.430 1.00 97.31 221 PHE A N 1
ATOM 1741 C CA . PHE A 1 221 ? 17.634 1.677 -6.904 1.00 97.31 221 PHE A CA 1
ATOM 1742 C C . PHE A 1 221 ? 16.960 2.540 -7.984 1.00 97.31 221 PHE A C 1
ATOM 1744 O O . PHE A 1 221 ? 17.118 3.761 -8.019 1.00 97.31 221 PHE A O 1
ATOM 1751 N N . LYS A 1 222 ? 16.190 1.907 -8.874 1.00 97.62 222 LYS A N 1
ATOM 1752 C CA . LYS A 1 222 ? 15.452 2.585 -9.949 1.00 97.62 222 LYS A CA 1
ATOM 1753 C C . LYS A 1 222 ? 13.963 2.657 -9.650 1.00 97.62 222 LYS A C 1
ATOM 1755 O O . LYS A 1 222 ? 13.397 1.745 -9.053 1.00 97.62 222 LYS A O 1
ATOM 1760 N N . LEU A 1 223 ? 13.336 3.729 -10.126 1.00 97.75 223 LEU A N 1
ATOM 1761 C CA . LEU A 1 223 ? 11.888 3.820 -10.281 1.00 97.75 223 LEU A CA 1
ATOM 1762 C C . LEU A 1 223 ? 11.504 3.108 -11.575 1.00 97.75 223 LEU A C 1
ATOM 1764 O O . LEU A 1 223 ? 12.003 3.458 -12.642 1.00 97.75 223 LEU A O 1
ATOM 1768 N N . CYS A 1 224 ? 10.626 2.122 -11.486 1.00 98.12 224 CYS A N 1
ATOM 1769 C CA . CYS A 1 224 ? 10.061 1.432 -12.633 1.00 98.12 224 CYS A CA 1
ATOM 1770 C C . CYS A 1 224 ? 8.594 1.829 -12.792 1.00 98.12 224 CYS A C 1
ATOM 1772 O O . CYS A 1 224 ? 7.855 1.840 -11.809 1.00 98.12 224 CYS A O 1
ATOM 1774 N N . ARG A 1 225 ? 8.182 2.140 -14.022 1.00 98.25 225 ARG A N 1
ATOM 1775 C CA . ARG A 1 225 ? 6.786 2.375 -14.403 1.00 98.25 225 ARG A CA 1
ATOM 1776 C C . ARG A 1 225 ? 6.296 1.222 -15.257 1.00 98.25 225 ARG A C 1
ATOM 1778 O O . ARG A 1 225 ? 6.866 0.966 -16.318 1.00 98.25 225 ARG A O 1
ATOM 1785 N N . LEU A 1 226 ? 5.200 0.616 -14.832 1.00 98.56 226 LEU A N 1
ATOM 1786 C CA . LEU A 1 226 ? 4.344 -0.246 -15.632 1.00 98.56 226 LEU A CA 1
ATOM 1787 C C . LEU A 1 226 ? 3.191 0.611 -16.164 1.00 98.56 226 LEU A C 1
ATOM 1789 O O . LEU A 1 226 ? 2.494 1.253 -15.379 1.00 98.56 226 LEU A O 1
ATOM 1793 N N . SER A 1 227 ? 3.017 0.657 -17.485 1.00 98.12 227 SER A N 1
ATOM 1794 C CA . SER A 1 227 ? 1.981 1.456 -18.150 1.00 98.12 227 SER A CA 1
ATOM 1795 C C . SER A 1 227 ? 1.162 0.620 -19.133 1.00 98.12 227 SER A C 1
ATOM 1797 O O . SER A 1 227 ? 1.723 -0.107 -19.953 1.00 98.12 227 SER A O 1
ATOM 1799 N N . GLY A 1 228 ? -0.161 0.749 -19.077 1.00 97.81 228 GLY A N 1
ATOM 1800 C CA . GLY A 1 228 ? -1.114 -0.073 -19.818 1.00 97.81 228 GLY A CA 1
ATOM 1801 C C . GLY A 1 228 ? -1.628 -1.267 -18.999 1.00 97.81 228 GLY A C 1
ATOM 1802 O O . GLY A 1 228 ? -1.357 -1.358 -17.802 1.00 97.81 228 GLY A O 1
ATOM 1803 N N . PRO A 1 229 ? -2.376 -2.192 -19.625 1.00 96.62 229 PRO A N 1
ATOM 1804 C CA . PRO A 1 229 ? -3.046 -3.283 -18.921 1.00 96.62 229 PRO A CA 1
ATOM 1805 C C . PRO A 1 229 ? -2.077 -4.180 -18.142 1.00 96.62 229 PRO A C 1
ATOM 1807 O O . PRO A 1 229 ? -1.057 -4.605 -18.683 1.00 96.62 229 PRO A O 1
ATOM 1810 N N . ALA A 1 230 ? -2.443 -4.560 -16.913 1.00 94.56 230 ALA A N 1
ATOM 1811 C CA . ALA A 1 230 ? -1.593 -5.363 -16.024 1.00 94.56 230 ALA A CA 1
ATOM 1812 C C . ALA A 1 230 ? -1.110 -6.693 -16.631 1.00 94.56 230 ALA A C 1
ATOM 1814 O O . ALA A 1 230 ? -0.016 -7.144 -16.316 1.00 94.56 230 ALA A O 1
ATOM 1815 N N . ALA A 1 231 ? -1.885 -7.311 -17.527 1.00 93.06 231 ALA A N 1
ATOM 1816 C CA . ALA A 1 231 ? -1.486 -8.553 -18.190 1.00 93.06 231 ALA A CA 1
ATOM 1817 C C . ALA A 1 231 ? -0.306 -8.378 -19.169 1.00 93.06 231 ALA A C 1
ATOM 1819 O O . ALA A 1 231 ? 0.400 -9.344 -19.453 1.00 93.06 231 ALA A O 1
ATOM 1820 N N . LEU A 1 232 ? -0.111 -7.172 -19.719 1.00 94.62 232 LEU A N 1
ATOM 1821 C CA . LEU A 1 232 ? 0.956 -6.870 -20.675 1.00 94.62 232 LEU A CA 1
ATOM 1822 C C . LEU A 1 232 ? 1.329 -5.373 -20.637 1.00 94.62 232 LEU A C 1
ATOM 1824 O O . LEU A 1 232 ? 1.010 -4.632 -21.574 1.00 94.62 232 LEU A O 1
ATOM 1828 N N . PRO A 1 233 ? 1.985 -4.903 -19.564 1.00 97.38 233 PRO A N 1
ATOM 1829 C CA . PRO A 1 233 ? 2.352 -3.503 -19.441 1.00 97.38 233 PRO A CA 1
ATOM 1830 C C . PRO A 1 233 ? 3.584 -3.169 -20.290 1.00 97.38 233 PRO A C 1
ATOM 1832 O O . PRO A 1 233 ? 4.493 -3.977 -20.473 1.00 97.38 233 PRO A O 1
ATOM 1835 N N . SER A 1 234 ? 3.651 -1.926 -20.755 1.00 98.00 234 SER A N 1
ATOM 1836 C CA . SER A 1 234 ? 4.900 -1.300 -21.187 1.00 98.00 234 SER A CA 1
ATOM 1837 C C . SER A 1 234 ? 5.733 -0.924 -19.965 1.00 98.00 234 SER A C 1
ATOM 1839 O O . SER A 1 234 ? 5.186 -0.438 -18.975 1.00 98.00 234 SER A O 1
ATOM 1841 N N . VAL A 1 235 ? 7.051 -1.109 -20.042 1.00 98.25 235 VAL A N 1
ATOM 1842 C CA . VAL A 1 235 ? 7.958 -0.906 -18.905 1.00 98.25 235 VAL A CA 1
ATOM 1843 C C . VAL A 1 235 ? 8.985 0.177 -19.211 1.00 98.25 235 VAL A C 1
ATOM 1845 O O . VAL A 1 235 ? 9.567 0.215 -20.294 1.00 98.25 235 VAL A O 1
ATOM 1848 N N . SER A 1 236 ? 9.209 1.080 -18.257 1.00 97.06 236 SER A N 1
ATOM 1849 C CA . SER A 1 236 ? 10.240 2.119 -18.345 1.00 97.06 236 SER A CA 1
ATOM 1850 C C . SER A 1 236 ? 10.879 2.382 -16.986 1.00 97.06 236 SER A C 1
ATOM 1852 O O . SER A 1 236 ? 10.272 2.116 -15.952 1.00 97.06 236 SER A O 1
ATOM 1854 N N . PHE A 1 237 ? 12.106 2.905 -16.993 1.00 97.50 237 PHE A N 1
ATOM 1855 C CA . PHE A 1 237 ? 12.899 3.110 -15.785 1.00 97.50 237 PHE A CA 1
ATOM 1856 C C . PHE A 1 237 ? 13.409 4.544 -15.682 1.00 97.50 237 PHE A C 1
ATOM 1858 O O . PHE A 1 237 ? 13.839 5.127 -16.677 1.00 97.50 237 PHE A O 1
ATOM 1865 N N . LEU A 1 238 ? 13.441 5.061 -14.458 1.00 97.31 238 LEU A N 1
ATOM 1866 C CA . LEU A 1 238 ? 14.069 6.321 -14.083 1.00 97.31 238 LEU A CA 1
ATOM 1867 C C . LEU A 1 238 ? 15.051 6.082 -12.933 1.00 97.31 238 LEU A C 1
ATOM 1869 O O . LEU A 1 238 ? 14.801 5.272 -12.041 1.00 97.31 238 LEU A O 1
ATOM 1873 N N . ASP A 1 239 ? 16.169 6.800 -12.950 1.00 96.88 239 ASP A N 1
ATOM 1874 C CA . ASP A 1 239 ? 17.156 6.784 -11.869 1.00 96.88 239 ASP A CA 1
ATOM 1875 C C . ASP A 1 239 ? 16.963 8.034 -10.992 1.00 96.88 239 ASP A C 1
ATOM 1877 O O . ASP A 1 239 ? 17.314 9.137 -11.430 1.00 96.88 239 ASP A O 1
ATOM 1881 N N . PRO A 1 240 ? 16.391 7.898 -9.779 1.00 95.75 240 PRO A N 1
ATOM 1882 C CA . PRO A 1 240 ? 16.211 9.024 -8.870 1.00 95.75 240 PRO A CA 1
ATOM 1883 C C . PRO A 1 240 ? 17.517 9.473 -8.210 1.00 95.75 240 PRO A C 1
ATOM 1885 O O . PRO A 1 240 ? 17.535 10.530 -7.585 1.00 95.75 240 PRO A O 1
ATOM 1888 N N . LYS A 1 241 ? 18.600 8.687 -8.311 1.00 94.69 241 LYS A N 1
ATOM 1889 C CA . LYS A 1 241 ? 19.873 8.893 -7.597 1.00 94.69 241 LYS A CA 1
ATOM 1890 C C . LYS A 1 241 ? 19.708 8.986 -6.078 1.00 94.69 241 LYS A C 1
ATOM 1892 O O . LYS A 1 241 ? 20.510 9.612 -5.388 1.00 94.69 241 LYS A O 1
ATOM 1897 N N . ILE A 1 242 ? 18.673 8.330 -5.564 1.00 94.50 242 ILE A N 1
ATOM 1898 C CA . ILE A 1 242 ? 18.380 8.163 -4.142 1.00 94.50 242 ILE A CA 1
ATOM 1899 C C . ILE A 1 242 ? 18.441 6.668 -3.870 1.00 94.50 242 ILE A C 1
ATOM 1901 O O . ILE A 1 242 ? 17.886 5.889 -4.642 1.00 94.50 242 ILE A O 1
ATOM 1905 N N . ALA A 1 243 ? 19.117 6.268 -2.793 1.00 94.88 243 ALA A N 1
ATOM 1906 C CA . ALA A 1 243 ? 19.252 4.874 -2.383 1.00 94.88 243 ALA A CA 1
ATOM 1907 C C . ALA A 1 243 ? 18.443 4.595 -1.110 1.00 94.88 243 ALA A C 1
ATOM 1909 O O . ALA A 1 243 ? 18.565 5.316 -0.116 1.00 94.88 243 ALA A O 1
ATOM 1910 N N . GLY A 1 244 ? 17.657 3.517 -1.132 1.00 94.00 244 GLY A N 1
ATOM 1911 C CA . GLY A 1 244 ? 16.928 3.017 0.035 1.00 94.00 244 GLY A CA 1
ATOM 1912 C C . GLY A 1 244 ? 15.690 3.829 0.408 1.00 94.00 244 GLY A C 1
ATOM 1913 O O . GLY A 1 244 ? 15.301 3.819 1.575 1.00 94.00 244 GLY A O 1
ATOM 1914 N N . SER A 1 245 ? 15.107 4.561 -0.547 1.00 94.81 245 SER A N 1
ATOM 1915 C CA . SER A 1 245 ? 13.815 5.217 -0.334 1.00 94.81 245 SER A CA 1
ATOM 1916 C C . SER A 1 245 ? 12.722 4.172 -0.122 1.00 94.81 245 SER A C 1
ATOM 1918 O O . SER A 1 245 ? 12.693 3.167 -0.824 1.00 94.81 245 SER A O 1
ATOM 1920 N N . SER A 1 246 ? 11.841 4.404 0.847 1.00 93.88 246 SER A N 1
ATOM 1921 C CA . SER A 1 246 ? 10.781 3.464 1.254 1.00 93.88 246 SER A CA 1
ATOM 1922 C C . SER A 1 246 ? 9.368 3.983 0.994 1.00 93.88 246 SER A C 1
ATOM 1924 O O . SER A 1 246 ? 8.389 3.356 1.384 1.00 93.88 246 SER A O 1
ATOM 1926 N N . ILE A 1 247 ? 9.252 5.149 0.357 1.00 95.25 247 ILE A N 1
ATOM 1927 C CA . ILE A 1 247 ? 7.975 5.755 -0.012 1.00 95.25 247 ILE A CA 1
ATOM 1928 C C . ILE A 1 247 ? 8.195 6.772 -1.128 1.00 95.25 247 ILE A C 1
ATOM 1930 O O . ILE A 1 247 ? 9.173 7.525 -1.098 1.00 95.25 247 ILE A O 1
ATOM 1934 N N . PHE A 1 248 ? 7.269 6.835 -2.086 1.00 97.06 248 PHE A N 1
ATOM 1935 C CA . PHE A 1 248 ? 7.235 7.934 -3.041 1.00 97.06 248 PHE A CA 1
ATOM 1936 C C . PHE A 1 248 ? 5.826 8.262 -3.546 1.00 97.06 248 PHE A C 1
ATOM 1938 O O . PHE A 1 248 ? 4.990 7.378 -3.729 1.00 97.06 248 PHE A O 1
ATOM 1945 N N . ALA A 1 249 ? 5.600 9.542 -3.837 1.00 97.56 249 ALA A N 1
ATOM 1946 C CA . ALA A 1 249 ? 4.426 10.050 -4.546 1.00 97.56 249 ALA A CA 1
ATOM 1947 C C . ALA A 1 249 ? 4.836 10.579 -5.929 1.00 97.56 249 ALA A C 1
ATOM 1949 O O . ALA A 1 249 ? 5.916 11.155 -6.073 1.00 97.56 249 ALA A O 1
ATOM 1950 N N . THR A 1 250 ? 3.995 10.402 -6.948 1.00 97.44 250 THR A N 1
ATOM 1951 C CA . THR A 1 250 ? 4.232 10.875 -8.314 1.00 97.44 250 THR A CA 1
ATOM 1952 C C . THR A 1 250 ? 2.952 11.234 -9.073 1.00 97.44 250 THR A C 1
ATOM 1954 O O . THR A 1 250 ? 1.945 10.542 -8.985 1.00 97.44 250 THR A O 1
ATOM 1957 N N . ASP A 1 251 ? 3.024 12.296 -9.877 1.00 95.12 251 ASP A N 1
ATOM 1958 C CA . ASP A 1 251 ? 2.041 12.632 -10.922 1.00 95.12 251 ASP A CA 1
ATOM 1959 C C . ASP A 1 251 ? 2.554 12.278 -12.339 1.00 95.12 251 ASP A C 1
ATOM 1961 O O . ASP A 1 251 ? 2.056 12.782 -13.347 1.00 95.12 251 ASP A O 1
ATOM 1965 N N . GLY A 1 252 ? 3.621 11.475 -12.420 1.00 92.88 252 GLY A N 1
ATOM 1966 C CA . GLY A 1 252 ? 4.327 11.113 -13.650 1.00 92.88 252 GLY A CA 1
ATOM 1967 C C . GLY A 1 252 ? 5.347 12.150 -14.141 1.00 92.88 252 GLY A C 1
ATOM 1968 O O . GLY A 1 252 ? 6.147 11.838 -15.024 1.00 92.88 252 GLY A O 1
ATOM 1969 N N . ARG A 1 253 ? 5.366 13.368 -13.582 1.00 91.94 253 ARG A N 1
ATOM 1970 C CA . ARG A 1 253 ? 6.327 14.440 -13.924 1.00 91.94 253 ARG A CA 1
ATOM 1971 C C . ARG A 1 253 ? 7.172 14.881 -12.735 1.00 91.94 253 ARG A C 1
ATOM 1973 O O . ARG A 1 253 ? 8.312 15.316 -12.898 1.00 91.94 253 ARG A O 1
ATOM 1980 N N . ARG A 1 254 ? 6.600 14.808 -11.542 1.00 95.31 254 ARG A N 1
ATOM 1981 C CA . ARG A 1 254 ? 7.205 15.119 -10.253 1.00 95.31 254 ARG A CA 1
ATOM 1982 C C . ARG A 1 254 ? 7.251 13.849 -9.418 1.00 95.31 254 ARG A C 1
ATOM 1984 O O . ARG A 1 254 ? 6.375 12.994 -9.531 1.00 95.31 254 ARG A O 1
ATOM 1991 N N . PHE A 1 255 ? 8.271 13.744 -8.577 1.00 96.81 255 PHE A N 1
ATOM 1992 C CA . PHE A 1 255 ? 8.441 12.623 -7.659 1.00 96.81 255 PHE A CA 1
ATOM 1993 C C . PHE A 1 255 ? 8.854 13.165 -6.302 1.00 96.81 255 PHE A C 1
ATOM 1995 O O . PHE A 1 255 ? 9.869 13.847 -6.197 1.00 96.81 255 PHE A O 1
ATOM 2002 N N . LEU A 1 256 ? 8.078 12.871 -5.269 1.00 96.00 256 LEU A N 1
ATOM 2003 C CA . LEU A 1 256 ? 8.465 13.120 -3.889 1.00 96.00 256 LEU A CA 1
ATOM 2004 C C . LEU A 1 256 ? 8.915 11.798 -3.293 1.00 96.00 256 LEU A C 1
ATOM 2006 O O . LEU A 1 256 ? 8.099 10.892 -3.182 1.00 96.00 256 LEU A O 1
ATOM 2010 N N . MET A 1 257 ? 10.182 11.687 -2.915 1.00 95.88 257 MET A N 1
ATOM 2011 C CA . MET A 1 257 ? 10.750 10.476 -2.314 1.00 95.88 257 MET A CA 1
ATOM 2012 C C . MET A 1 257 ? 11.289 10.801 -0.928 1.00 95.88 257 MET A C 1
ATOM 2014 O O . MET A 1 257 ? 11.809 11.898 -0.730 1.00 95.88 257 MET A O 1
ATOM 2018 N N . ASP A 1 258 ? 11.207 9.883 0.035 1.00 92.44 258 ASP A N 1
ATOM 2019 C CA . ASP A 1 258 ? 12.005 10.063 1.253 1.00 92.44 258 ASP A CA 1
ATOM 2020 C C . ASP A 1 258 ? 13.504 9.906 0.943 1.00 92.44 258 ASP A C 1
ATOM 2022 O O . ASP A 1 258 ? 13.896 9.213 0.003 1.00 92.44 258 ASP A O 1
ATOM 2026 N N . ASN A 1 259 ? 14.371 10.550 1.726 1.00 89.00 259 ASN A N 1
ATOM 2027 C CA . ASN A 1 259 ? 15.816 10.598 1.461 1.00 89.00 259 ASN A CA 1
ATOM 2028 C C . ASN A 1 259 ? 16.555 9.276 1.794 1.00 89.00 259 ASN A C 1
ATOM 2030 O O . ASN A 1 259 ? 17.757 9.255 2.072 1.00 89.00 259 ASN A O 1
ATOM 2034 N N . GLY A 1 260 ? 15.816 8.164 1.796 1.00 88.94 260 GLY A N 1
ATOM 2035 C CA . GLY A 1 260 ? 16.293 6.801 1.971 1.00 88.94 260 GLY A CA 1
ATOM 2036 C C . GLY A 1 260 ? 17.235 6.602 3.153 1.00 88.94 260 GLY A C 1
ATOM 2037 O O . GLY A 1 260 ? 16.935 6.984 4.285 1.00 88.94 260 GLY A O 1
ATOM 2038 N N . TYR A 1 261 ? 18.388 5.980 2.902 1.00 86.88 261 TYR A N 1
ATOM 2039 C CA . TYR A 1 261 ? 19.380 5.699 3.947 1.00 86.88 261 TYR A CA 1
ATOM 2040 C C . TYR A 1 261 ? 20.076 6.942 4.511 1.00 86.88 261 TYR A C 1
ATOM 2042 O O . TYR A 1 261 ? 20.740 6.835 5.539 1.00 86.88 261 TYR A O 1
ATOM 2050 N N . GLN A 1 262 ? 19.971 8.093 3.842 1.00 75.56 262 GLN A N 1
ATOM 2051 C CA . GLN A 1 262 ? 20.676 9.307 4.248 1.00 75.56 262 GLN A CA 1
ATOM 2052 C C . GLN A 1 262 ? 19.930 10.063 5.350 1.00 75.56 262 GLN A C 1
ATOM 2054 O O . GLN A 1 262 ? 20.578 10.586 6.253 1.00 75.56 262 GLN A O 1
ATOM 2059 N N . ASP A 1 263 ? 18.594 10.140 5.289 1.00 73.50 263 ASP A N 1
ATOM 2060 C CA . ASP A 1 263 ? 17.801 10.874 6.285 1.00 73.50 263 ASP A CA 1
ATOM 2061 C C . ASP A 1 263 ? 16.300 10.523 6.215 1.00 73.50 263 ASP A C 1
ATOM 2063 O O . ASP A 1 263 ? 15.563 11.001 5.348 1.00 73.50 263 ASP A O 1
ATOM 2067 N N . ARG A 1 264 ? 15.817 9.671 7.124 1.00 69.75 264 ARG A N 1
ATOM 2068 C CA . ARG A 1 264 ? 14.393 9.305 7.167 1.00 69.75 264 ARG A CA 1
ATOM 2069 C C . ARG A 1 264 ? 13.594 10.454 7.792 1.00 69.75 264 ARG A C 1
ATOM 2071 O O . ARG A 1 264 ? 13.842 10.814 8.933 1.00 69.75 264 ARG A O 1
ATOM 2078 N N . GLY A 1 265 ? 12.622 10.998 7.055 1.00 69.75 265 GLY A N 1
ATOM 2079 C CA . GLY A 1 265 ? 11.776 12.125 7.493 1.00 69.75 265 GLY A CA 1
ATOM 2080 C C . GLY A 1 265 ? 11.969 13.405 6.674 1.00 69.75 265 GLY A C 1
ATOM 2081 O O . GLY A 1 265 ? 11.123 14.298 6.710 1.00 69.75 265 GLY A O 1
ATOM 2082 N N . ARG A 1 266 ? 13.029 13.467 5.859 1.00 85.31 266 ARG A N 1
ATOM 2083 C CA . ARG A 1 266 ? 13.194 14.488 4.820 1.00 85.31 266 ARG A CA 1
ATOM 2084 C C . ARG A 1 266 ? 12.830 13.927 3.460 1.00 85.31 266 ARG A C 1
ATOM 2086 O O . ARG A 1 266 ? 13.211 12.807 3.121 1.00 85.31 266 ARG A O 1
ATOM 2093 N N . TYR A 1 267 ? 12.116 14.727 2.682 1.00 91.56 267 TYR A N 1
ATOM 2094 C CA . TYR A 1 267 ? 11.666 14.351 1.353 1.00 91.56 267 TYR A CA 1
ATOM 2095 C C . TYR A 1 267 ? 12.412 15.148 0.293 1.00 91.56 267 TYR A C 1
ATOM 2097 O O . TYR A 1 267 ? 12.679 16.334 0.459 1.00 91.56 267 TYR A O 1
ATOM 2105 N N . VAL A 1 268 ? 12.739 14.504 -0.815 1.00 93.69 268 VAL A N 1
ATOM 2106 C CA . VAL A 1 268 ? 13.360 15.127 -1.976 1.00 93.69 268 VAL A CA 1
ATOM 2107 C C . VAL A 1 268 ? 12.306 15.212 -3.071 1.00 93.69 268 VAL A C 1
ATOM 2109 O O . VAL A 1 268 ? 11.746 14.192 -3.472 1.00 93.69 268 VAL A O 1
ATOM 2112 N N . LEU A 1 269 ? 12.027 16.429 -3.541 1.00 94.88 269 LEU A N 1
ATOM 2113 C CA . LEU A 1 269 ? 11.211 16.655 -4.726 1.00 94.88 269 LEU A CA 1
ATOM 2114 C C . LEU A 1 269 ? 12.114 16.613 -5.962 1.00 94.88 269 LEU A C 1
ATOM 2116 O O . LEU A 1 269 ? 13.068 17.385 -6.081 1.00 94.88 269 LEU A O 1
ATOM 2120 N N . LEU A 1 270 ? 11.793 15.715 -6.885 1.00 95.38 270 LEU A N 1
ATOM 2121 C CA . LEU A 1 270 ? 12.433 15.542 -8.181 1.00 95.38 270 LEU A CA 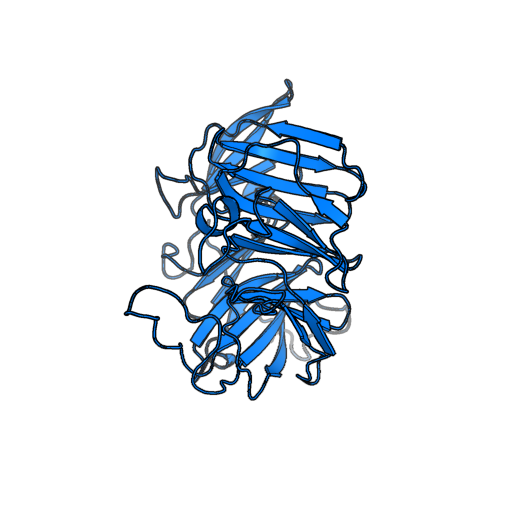1
ATOM 2122 C C . LEU A 1 270 ? 11.459 15.926 -9.299 1.00 95.38 270 LEU A C 1
ATOM 2124 O O . LEU A 1 270 ? 10.240 15.818 -9.144 1.00 95.38 270 LEU A O 1
ATOM 2128 N N . ARG A 1 271 ? 12.001 16.323 -10.451 1.00 94.44 271 ARG A N 1
ATOM 2129 C CA . ARG A 1 271 ? 11.248 16.583 -11.683 1.00 94.44 271 ARG A CA 1
ATOM 2130 C C . ARG A 1 271 ? 11.882 15.871 -12.864 1.00 94.44 271 ARG A C 1
ATOM 2132 O O . ARG A 1 271 ? 13.104 15.754 -12.933 1.00 94.44 271 ARG A O 1
ATOM 2139 N N . THR A 1 272 ? 11.052 15.459 -13.813 1.00 92.75 272 THR A N 1
ATOM 2140 C CA . THR A 1 272 ? 11.521 15.025 -15.129 1.00 92.75 272 THR A CA 1
ATOM 2141 C C . THR A 1 272 ? 12.184 16.191 -15.859 1.00 92.75 272 THR A C 1
ATOM 2143 O O . THR A 1 272 ? 11.568 17.253 -15.989 1.00 92.75 272 THR A O 1
ATOM 2146 N N . ASP A 1 273 ? 13.407 15.995 -16.340 1.00 89.31 273 ASP A N 1
ATOM 2147 C CA . ASP A 1 273 ? 14.123 16.957 -17.176 1.00 89.31 273 ASP A CA 1
ATOM 2148 C C . ASP A 1 273 ? 13.789 16.790 -18.673 1.00 89.31 273 ASP A C 1
ATOM 2150 O O . ASP A 1 273 ? 13.149 15.821 -19.091 1.00 89.31 273 ASP A O 1
ATOM 2154 N N . ASP A 1 274 ? 14.249 17.731 -19.503 1.00 86.19 274 ASP A N 1
ATOM 2155 C CA . ASP A 1 274 ? 14.008 17.733 -20.957 1.00 86.19 274 ASP A CA 1
ATOM 2156 C C . ASP A 1 274 ? 14.611 16.517 -21.690 1.00 86.19 274 ASP A C 1
ATOM 2158 O O . ASP A 1 274 ? 14.309 16.276 -22.860 1.00 86.19 274 ASP A O 1
ATOM 2162 N N . ARG A 1 275 ? 15.493 15.754 -21.032 1.00 85.88 275 ARG A N 1
ATOM 2163 C CA . ARG A 1 275 ? 16.134 14.546 -21.567 1.00 85.88 275 ARG A CA 1
ATOM 2164 C C . ARG A 1 275 ? 15.464 13.264 -21.063 1.00 85.88 275 ARG A C 1
ATOM 2166 O O . ARG A 1 275 ? 15.934 12.180 -21.403 1.00 85.88 275 ARG A O 1
ATOM 2173 N N . GLY A 1 276 ? 14.389 13.377 -20.280 1.00 83.25 276 GLY A N 1
ATOM 2174 C CA . GLY A 1 276 ? 13.677 12.248 -19.681 1.00 83.25 276 GLY A CA 1
ATOM 2175 C C . GLY A 1 276 ? 14.355 11.663 -18.438 1.00 83.25 276 GLY A C 1
ATOM 2176 O O . GLY A 1 276 ? 13.968 10.586 -17.999 1.00 83.25 276 GLY A O 1
ATOM 2177 N N . GLY A 1 277 ? 15.367 12.336 -17.881 1.00 92.38 277 GLY A N 1
ATOM 2178 C CA . GLY A 1 277 ? 15.986 11.992 -16.600 1.00 92.38 277 GLY A CA 1
ATOM 2179 C C . GLY A 1 277 ? 15.279 12.651 -15.414 1.00 92.38 277 GLY A C 1
ATOM 2180 O O . GLY A 1 277 ? 14.338 13.422 -15.590 1.00 92.38 277 GLY A O 1
ATOM 2181 N N . LEU A 1 278 ? 15.741 12.362 -14.194 1.00 95.56 278 LEU A N 1
ATOM 2182 C CA . LEU A 1 278 ? 15.284 13.041 -12.979 1.00 95.56 278 LEU A CA 1
ATOM 2183 C C . LEU A 1 278 ? 16.326 14.054 -12.496 1.00 95.56 278 LEU A C 1
ATOM 2185 O O . LEU A 1 278 ? 17.503 13.727 -12.312 1.00 95.56 278 LEU A O 1
ATOM 2189 N N . ALA A 1 279 ? 15.868 15.279 -12.255 1.00 93.50 279 ALA A N 1
ATOM 2190 C CA . ALA A 1 279 ? 16.633 16.345 -11.628 1.00 93.50 279 ALA A CA 1
ATOM 2191 C C . ALA A 1 279 ? 16.027 16.691 -10.265 1.00 93.50 279 ALA A C 1
ATOM 2193 O O . ALA A 1 279 ? 14.806 16.778 -10.119 1.00 93.50 279 ALA A O 1
ATOM 2194 N N . GLN A 1 280 ? 16.884 16.904 -9.268 1.00 91.75 280 GLN A N 1
ATOM 2195 C CA . GLN A 1 280 ? 16.447 17.387 -7.965 1.00 91.75 280 GLN A CA 1
ATOM 2196 C C . GLN A 1 280 ? 15.998 18.846 -8.066 1.00 91.75 280 GLN A C 1
ATOM 2198 O O . GLN A 1 280 ? 16.743 19.690 -8.558 1.00 91.75 280 GLN A O 1
ATOM 2203 N N . ASP A 1 281 ? 14.792 19.117 -7.574 1.00 88.69 281 ASP A N 1
ATOM 2204 C CA . ASP A 1 281 ? 14.231 20.461 -7.453 1.00 88.69 281 ASP A CA 1
ATOM 2205 C C . ASP A 1 281 ? 14.605 21.045 -6.085 1.00 88.69 281 ASP A C 1
ATOM 2207 O O . ASP A 1 281 ? 15.444 21.938 -5.973 1.00 88.69 281 ASP A O 1
ATOM 2211 N N . ARG A 1 282 ? 14.058 20.466 -5.008 1.00 90.56 282 ARG A N 1
ATOM 2212 C CA . ARG A 1 282 ? 14.262 20.952 -3.637 1.00 90.56 282 ARG A CA 1
ATOM 2213 C C . ARG A 1 282 ? 14.025 19.874 -2.590 1.00 90.56 282 ARG A C 1
ATOM 2215 O O . ARG A 1 282 ? 13.419 18.841 -2.865 1.00 90.56 282 ARG A O 1
ATOM 2222 N N . MET A 1 283 ? 14.501 20.130 -1.375 1.00 90.62 283 MET A N 1
ATOM 2223 C CA . MET A 1 283 ? 14.193 19.304 -0.208 1.00 90.62 283 MET A CA 1
ATOM 2224 C C . MET A 1 283 ? 12.964 19.864 0.509 1.00 90.62 283 MET A C 1
ATOM 2226 O O . MET A 1 283 ? 12.827 21.075 0.672 1.00 90.62 283 MET A O 1
ATOM 2230 N N . ILE A 1 284 ? 12.078 18.974 0.931 1.00 89.00 284 ILE A N 1
ATOM 2231 C CA . ILE A 1 284 ? 10.817 19.274 1.592 1.00 89.00 284 ILE A CA 1
ATOM 2232 C C . ILE A 1 284 ? 10.829 18.610 2.963 1.00 89.00 284 ILE A C 1
ATOM 2234 O O . ILE A 1 284 ? 11.136 17.427 3.112 1.00 89.00 284 ILE A O 1
ATOM 2238 N N . MET A 1 285 ? 10.464 19.395 3.970 1.00 87.38 285 MET A N 1
ATOM 2239 C CA . MET A 1 285 ? 10.281 18.935 5.338 1.00 87.38 285 MET A CA 1
ATOM 2240 C C . MET A 1 285 ? 8.873 19.343 5.778 1.00 87.38 285 MET A C 1
ATOM 2242 O O . MET A 1 285 ? 8.647 20.511 6.131 1.00 87.38 285 MET A O 1
ATOM 2246 N N . PRO A 1 286 ? 7.891 18.434 5.653 1.00 84.88 286 PRO A N 1
ATOM 2247 C CA . PRO A 1 286 ? 6.585 18.633 6.252 1.00 84.88 286 PRO A CA 1
ATOM 2248 C C . PRO A 1 286 ? 6.742 18.679 7.772 1.00 84.88 286 PRO A C 1
ATOM 2250 O O . PRO A 1 286 ? 7.487 17.885 8.346 1.00 84.88 286 PRO A O 1
ATOM 2253 N N . ILE A 1 287 ? 6.049 19.607 8.419 1.00 88.56 287 ILE A N 1
ATOM 2254 C CA . ILE A 1 287 ? 5.973 19.698 9.879 1.00 88.56 287 ILE A CA 1
ATOM 2255 C C . ILE A 1 287 ? 4.505 19.815 10.283 1.00 88.56 287 ILE A C 1
ATOM 2257 O O . ILE A 1 287 ? 3.709 20.387 9.542 1.00 88.56 287 ILE A O 1
ATOM 2261 N N . ARG A 1 288 ? 4.139 19.274 11.440 1.00 88.81 288 ARG A N 1
ATOM 2262 C CA . ARG A 1 288 ? 2.839 19.514 12.074 1.00 88.81 288 ARG A CA 1
ATOM 2263 C C . ARG A 1 288 ? 2.920 20.761 12.956 1.00 88.81 288 ARG A C 1
ATOM 2265 O O . ARG A 1 288 ? 4.005 21.279 13.218 1.00 88.81 288 ARG A O 1
ATOM 2272 N N . GLU A 1 289 ? 1.777 21.234 13.440 1.00 83.56 289 GLU A N 1
ATOM 2273 C CA . GLU A 1 289 ? 1.702 22.390 14.354 1.00 83.56 289 GLU A CA 1
ATOM 2274 C C . GLU A 1 289 ? 2.605 22.229 15.590 1.00 83.56 289 GLU A C 1
ATOM 2276 O O . GLU A 1 289 ? 3.178 23.193 16.090 1.00 83.56 289 GLU A O 1
ATOM 2281 N N . GLU A 1 290 ? 2.769 20.989 16.048 1.00 83.00 290 GLU A N 1
ATOM 2282 C CA . GLU A 1 290 ? 3.537 20.610 17.236 1.00 83.00 290 GLU A CA 1
ATOM 2283 C C . GLU A 1 290 ? 5.036 20.358 16.948 1.00 83.00 290 GLU A C 1
ATOM 2285 O O . GLU A 1 290 ? 5.791 20.073 17.877 1.00 83.00 290 GLU A O 1
ATOM 2290 N N . GLY A 1 291 ? 5.482 20.435 15.684 1.00 87.69 291 GLY A N 1
ATOM 2291 C CA . GLY A 1 291 ? 6.880 20.226 15.281 1.00 87.69 291 GLY A CA 1
ATOM 2292 C C . GLY A 1 291 ? 7.078 19.225 14.135 1.00 87.69 291 GLY A C 1
ATOM 2293 O O . GLY A 1 291 ? 6.191 18.993 13.320 1.00 87.69 291 GLY A O 1
ATOM 2294 N N . GLU A 1 292 ? 8.274 18.644 14.039 1.00 88.50 292 GLU A N 1
ATOM 2295 C CA . GLU A 1 292 ? 8.625 17.673 12.991 1.00 88.50 292 GLU A CA 1
ATOM 2296 C C . GLU A 1 292 ? 7.915 16.331 13.183 1.00 88.50 292 GLU A C 1
ATOM 2298 O O . GLU A 1 292 ? 7.803 15.846 14.314 1.00 88.50 292 GLU A O 1
ATOM 2303 N N . PHE A 1 293 ? 7.484 15.711 12.077 1.00 87.38 293 PHE A N 1
ATOM 2304 C CA . PHE A 1 293 ? 6.973 14.338 12.078 1.00 87.38 293 PHE A CA 1
ATOM 2305 C C . PHE A 1 293 ? 8.020 13.360 12.618 1.00 87.38 293 PHE A C 1
ATOM 2307 O O . PHE A 1 293 ? 9.189 13.421 12.239 1.00 87.38 293 PHE A O 1
ATOM 2314 N N . GLY A 1 294 ? 7.598 12.468 13.511 1.00 84.31 294 GLY A N 1
ATOM 2315 C CA . GLY A 1 294 ? 8.427 11.374 13.999 1.00 84.31 294 GLY A CA 1
ATOM 2316 C C . GLY A 1 294 ? 8.387 10.166 13.062 1.00 84.31 294 GLY A C 1
ATOM 2317 O O . GLY A 1 294 ? 8.117 10.267 11.865 1.00 84.31 294 GLY A O 1
ATOM 2318 N N . ALA A 1 295 ? 8.630 8.980 13.622 1.00 78.19 295 ALA A N 1
ATOM 2319 C CA . ALA A 1 295 ? 8.540 7.702 12.910 1.00 78.19 295 ALA A CA 1
ATOM 2320 C C . ALA A 1 295 ? 7.085 7.190 12.797 1.00 78.19 295 ALA A C 1
ATOM 2322 O O . ALA A 1 295 ? 6.829 6.002 12.991 1.00 78.19 295 ALA A O 1
ATOM 2323 N N . GLY A 1 296 ? 6.136 8.097 12.544 1.00 83.12 296 GLY A N 1
ATOM 2324 C CA . GLY A 1 296 ? 4.721 7.778 12.363 1.00 83.12 296 GLY A CA 1
ATOM 2325 C C . GLY A 1 296 ? 4.445 6.915 11.128 1.00 83.12 296 GLY A C 1
ATOM 2326 O O . GLY A 1 296 ? 5.335 6.617 10.325 1.00 83.12 296 GLY A O 1
ATOM 2327 N N . LEU A 1 297 ? 3.183 6.518 10.970 1.00 94.19 297 LEU A N 1
ATOM 2328 C CA . LEU A 1 297 ? 2.744 5.765 9.798 1.00 94.19 297 LEU A CA 1
ATOM 2329 C C . LEU A 1 297 ? 2.662 6.696 8.588 1.00 94.19 297 LEU A C 1
ATOM 2331 O O . LEU A 1 297 ? 2.290 7.865 8.703 1.00 94.19 297 LEU A O 1
ATOM 2335 N N . ARG A 1 298 ? 3.020 6.170 7.420 1.00 94.50 298 ARG A N 1
ATOM 2336 C CA . ARG A 1 298 ? 3.052 6.919 6.167 1.00 94.50 298 ARG A CA 1
ATOM 2337 C C . ARG A 1 298 ? 2.704 6.017 4.999 1.00 94.50 298 ARG A C 1
ATOM 2339 O O . ARG A 1 298 ? 3.097 4.853 4.991 1.00 94.50 298 ARG A O 1
ATOM 2346 N N . ASP A 1 299 ? 2.019 6.585 4.022 1.00 97.19 299 ASP A N 1
ATOM 2347 C CA . ASP A 1 299 ? 1.692 5.926 2.762 1.00 97.19 299 ASP A CA 1
ATOM 2348 C C . ASP A 1 299 ? 1.630 6.957 1.633 1.00 97.19 299 ASP A C 1
ATOM 2350 O O . ASP A 1 299 ? 1.478 8.156 1.878 1.00 97.19 299 ASP A O 1
ATOM 2354 N N . ALA A 1 300 ? 1.798 6.509 0.396 1.00 97.06 300 ALA A N 1
ATOM 2355 C CA . ALA A 1 300 ? 1.734 7.379 -0.766 1.00 97.06 300 ALA A CA 1
ATOM 2356 C C . ALA A 1 300 ? 1.038 6.685 -1.929 1.00 97.06 300 ALA A C 1
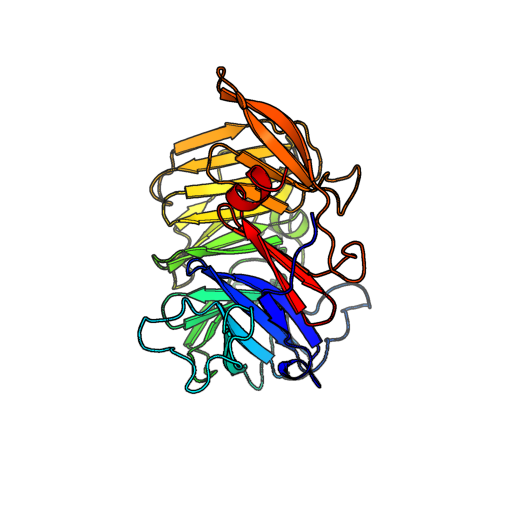ATOM 2358 O O . ALA A 1 300 ? 1.223 5.495 -2.188 1.00 97.06 300 ALA A O 1
ATOM 2359 N N . ARG A 1 301 ? 0.241 7.466 -2.652 1.00 97.56 301 ARG A N 1
ATOM 2360 C CA . ARG A 1 301 ? -0.525 6.980 -3.788 1.00 97.56 301 ARG A CA 1
ATOM 2361 C C . ARG A 1 301 ? -0.800 8.096 -4.771 1.00 97.56 301 ARG A C 1
ATOM 2363 O O . ARG A 1 301 ? -1.237 9.174 -4.373 1.00 97.56 301 ARG A O 1
ATOM 2370 N N . GLY A 1 302 ? -0.551 7.830 -6.051 1.00 97.81 302 GLY A N 1
ATOM 2371 C CA . GLY A 1 302 ? -0.502 8.882 -7.055 1.00 97.81 302 GLY A CA 1
ATOM 2372 C C . GLY A 1 302 ? 0.416 9.990 -6.563 1.00 97.81 302 GLY A C 1
ATOM 2373 O O . GLY A 1 302 ? 1.504 9.722 -6.047 1.00 97.81 302 GLY A O 1
ATOM 2374 N N . ASP A 1 303 ? -0.068 11.219 -6.642 1.00 97.25 303 ASP A N 1
ATOM 2375 C CA . ASP A 1 303 ? 0.628 12.430 -6.229 1.00 97.25 303 ASP A CA 1
ATOM 2376 C C . ASP A 1 303 ? 0.405 12.801 -4.752 1.00 97.25 303 ASP A C 1
ATOM 2378 O O . ASP A 1 303 ? 0.811 13.878 -4.319 1.00 97.25 303 ASP A O 1
ATOM 2382 N N . THR A 1 304 ? -0.249 11.936 -3.978 1.00 97.00 304 THR A N 1
ATOM 2383 C CA . THR A 1 304 ? -0.651 12.218 -2.602 1.00 97.00 304 THR A CA 1
ATOM 2384 C C . THR A 1 304 ? 0.249 11.487 -1.606 1.00 97.00 304 THR A C 1
ATOM 2386 O O . THR A 1 304 ? 0.499 10.288 -1.731 1.00 97.00 304 THR A O 1
ATOM 2389 N N . LEU A 1 305 ? 0.699 12.216 -0.584 1.00 95.94 305 LEU A N 1
ATOM 2390 C CA . LEU A 1 305 ? 1.359 11.694 0.611 1.00 95.94 305 LEU A CA 1
ATOM 2391 C C . LEU A 1 305 ? 0.375 11.728 1.786 1.00 95.94 305 LEU A C 1
ATOM 2393 O O . LEU A 1 305 ? -0.239 12.763 2.052 1.00 95.94 305 LEU A O 1
ATOM 2397 N N . LEU A 1 306 ? 0.271 10.614 2.508 1.00 96.19 306 LEU A N 1
ATOM 2398 C CA . LEU A 1 306 ? -0.461 10.477 3.762 1.00 96.19 306 LEU A CA 1
ATOM 2399 C C . LEU A 1 306 ? 0.528 10.289 4.914 1.00 96.19 306 LEU A C 1
ATOM 2401 O O . LEU A 1 306 ? 1.435 9.459 4.835 1.00 96.19 306 LEU A O 1
ATOM 2405 N N . LEU A 1 307 ? 0.324 11.031 6.000 1.00 95.19 307 LEU A N 1
ATOM 2406 C CA . LEU A 1 307 ? 1.051 10.878 7.257 1.00 95.19 307 LEU A CA 1
ATOM 2407 C C . LEU A 1 307 ? 0.042 10.695 8.392 1.00 95.19 307 LEU A C 1
ATOM 2409 O O . LEU A 1 307 ? -0.989 11.366 8.432 1.00 95.19 307 LEU A O 1
ATOM 2413 N N . PHE A 1 308 ? 0.344 9.804 9.328 1.00 95.00 308 PHE A N 1
ATOM 2414 C CA . PHE A 1 308 ? -0.484 9.549 10.496 1.00 95.00 308 PHE A CA 1
ATOM 2415 C C . PHE A 1 308 ? 0.369 9.493 11.760 1.00 95.00 308 PHE A C 1
ATOM 2417 O O . PHE A 1 308 ? 1.247 8.637 11.910 1.00 95.00 308 PHE A O 1
ATOM 2424 N N . GLU A 1 309 ? 0.099 10.412 12.682 1.00 93.12 309 GLU A N 1
ATOM 2425 C CA . GLU A 1 309 ? 0.845 10.540 13.928 1.00 93.12 309 GLU A CA 1
ATOM 2426 C C . GLU A 1 309 ? -0.012 11.190 15.014 1.00 93.12 309 GLU A C 1
ATOM 2428 O O . GLU A 1 309 ? -0.815 12.078 14.739 1.00 93.12 309 GLU A O 1
ATOM 2433 N N . GLY A 1 310 ? 0.139 10.731 16.260 1.00 90.50 310 GLY A N 1
ATOM 2434 C CA . GLY A 1 310 ? -0.590 11.299 17.399 1.00 90.50 310 GLY A CA 1
ATOM 2435 C C . GLY A 1 310 ? -2.116 11.194 17.285 1.00 90.50 310 GLY A C 1
ATOM 2436 O O . GLY A 1 310 ? -2.814 12.032 17.837 1.00 90.50 310 GLY A O 1
ATOM 2437 N N . GLY A 1 311 ? -2.629 10.207 16.540 1.00 92.81 311 GLY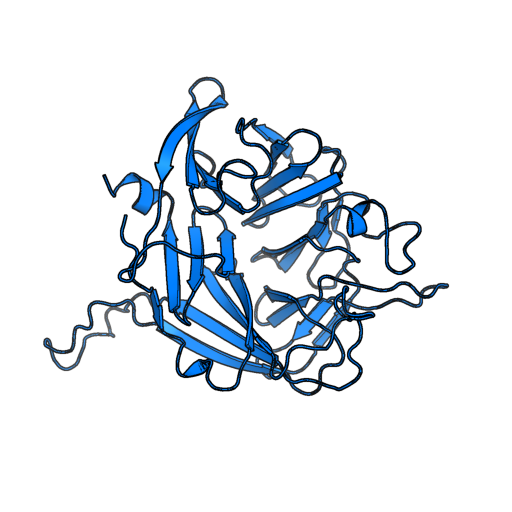 A N 1
ATOM 2438 C CA . GLY A 1 311 ? -4.062 10.039 16.283 1.00 92.81 311 GLY A CA 1
ATOM 2439 C C . GLY A 1 311 ? -4.631 10.953 15.196 1.00 92.81 311 GLY A C 1
ATOM 2440 O O . GLY A 1 311 ? -5.821 10.876 14.905 1.00 92.81 311 GLY A O 1
ATOM 2441 N N . LYS A 1 312 ? -3.801 11.783 14.559 1.00 94.12 312 LYS A N 1
ATOM 2442 C CA . LYS A 1 312 ? -4.213 12.728 13.520 1.00 94.12 312 LYS A CA 1
ATOM 2443 C C . LYS A 1 312 ? -3.727 12.275 12.146 1.00 94.12 312 LYS A C 1
ATOM 2445 O O . LYS A 1 312 ? -2.605 11.782 12.001 1.00 94.12 312 LYS A O 1
ATOM 2450 N N . LEU A 1 313 ? -4.574 12.456 11.137 1.00 94.50 313 LEU A N 1
ATOM 2451 C CA . LEU A 1 313 ? -4.236 12.251 9.729 1.00 94.50 313 LEU A CA 1
ATOM 2452 C C . LEU A 1 313 ? -3.829 13.576 9.099 1.00 94.50 313 LEU A C 1
ATOM 2454 O O . LEU A 1 313 ? -4.488 14.594 9.296 1.00 94.50 313 LEU A O 1
ATOM 2458 N N . TYR A 1 314 ? -2.786 13.534 8.283 1.00 94.31 314 TYR A N 1
ATOM 2459 C CA . TYR A 1 314 ? -2.289 14.654 7.500 1.00 94.31 314 TYR A CA 1
ATOM 2460 C C . TYR A 1 314 ? -2.121 14.197 6.062 1.00 94.31 314 TYR A C 1
ATOM 2462 O O . TYR A 1 314 ? -1.702 13.069 5.797 1.00 94.31 314 TYR A O 1
ATOM 2470 N N . ARG A 1 315 ? -2.416 15.091 5.128 1.00 93.31 315 ARG A N 1
ATOM 2471 C CA . ARG A 1 315 ? -2.333 14.812 3.701 1.00 93.31 315 ARG A CA 1
ATOM 2472 C C . ARG A 1 315 ? -1.704 15.995 2.993 1.00 93.31 315 ARG A C 1
ATOM 2474 O O . ARG A 1 315 ? -1.918 17.135 3.393 1.00 93.31 315 ARG A O 1
ATOM 2481 N N . THR A 1 316 ? -0.952 15.715 1.936 1.00 93.38 316 THR A N 1
ATOM 2482 C CA . THR A 1 316 ? -0.604 16.735 0.951 1.00 93.38 316 THR A CA 1
ATOM 2483 C C . THR A 1 316 ? -0.426 16.144 -0.438 1.00 93.38 316 THR A C 1
ATOM 2485 O O . THR A 1 316 ? -0.102 14.963 -0.576 1.00 93.38 316 THR A O 1
ATOM 2488 N N . THR A 1 317 ? -0.630 16.959 -1.465 1.00 94.19 317 THR A N 1
ATOM 2489 C CA . THR A 1 317 ? -0.390 16.600 -2.866 1.00 94.19 317 THR A CA 1
ATOM 2490 C C . THR A 1 317 ? 0.895 17.233 -3.399 1.00 94.19 317 THR A C 1
ATOM 2492 O O . THR A 1 317 ? 1.372 18.254 -2.899 1.00 94.19 317 THR A O 1
ATOM 2495 N N . LEU A 1 318 ? 1.462 16.678 -4.474 1.00 93.56 318 LEU A N 1
ATOM 2496 C CA . LEU A 1 318 ? 2.613 17.296 -5.151 1.00 93.56 318 LEU A CA 1
ATOM 2497 C C . LEU A 1 318 ? 2.313 18.709 -5.662 1.00 93.56 318 LEU A C 1
ATOM 2499 O O . LEU A 1 318 ? 3.233 19.519 -5.802 1.00 93.56 318 LEU A O 1
ATOM 2503 N N . SER A 1 319 ? 1.050 19.002 -5.970 1.00 89.69 319 SER A N 1
ATOM 2504 C CA . SER A 1 319 ? 0.602 20.324 -6.411 1.00 89.69 319 SER A CA 1
ATOM 2505 C C . SER A 1 319 ? 0.646 21.342 -5.278 1.00 89.69 319 SER A C 1
ATOM 2507 O O . SER A 1 319 ? 1.313 22.361 -5.431 1.00 89.69 319 SER A O 1
ATOM 2509 N N . GLU A 1 320 ? 0.090 21.018 -4.112 1.00 89.81 320 GLU A N 1
ATOM 2510 C CA . GLU A 1 320 ? 0.190 21.866 -2.912 1.00 89.81 320 GLU A CA 1
ATOM 2511 C C . GLU A 1 320 ? 1.650 22.105 -2.505 1.00 89.81 320 GLU A C 1
ATOM 2513 O O . GLU A 1 320 ? 2.058 23.231 -2.226 1.00 89.81 320 GLU A O 1
ATOM 2518 N N . LEU A 1 321 ? 2.478 21.056 -2.555 1.00 85.81 321 LEU A N 1
ATOM 2519 C CA . LEU A 1 321 ? 3.913 21.146 -2.277 1.00 85.81 321 LEU A CA 1
ATOM 2520 C C . LEU A 1 321 ? 4.679 22.026 -3.271 1.00 85.81 321 LEU A C 1
ATOM 2522 O O . LEU A 1 321 ? 5.736 22.573 -2.938 1.00 85.81 321 LEU A O 1
ATOM 2526 N N . ALA A 1 322 ? 4.195 22.127 -4.508 1.00 76.62 322 ALA A N 1
ATOM 2527 C CA . ALA A 1 322 ? 4.791 22.997 -5.511 1.00 76.62 322 ALA A CA 1
ATOM 2528 C C . ALA A 1 322 ? 4.434 24.470 -5.272 1.00 76.62 322 ALA A C 1
ATOM 2530 O O . ALA A 1 322 ? 5.281 25.324 -5.523 1.00 76.62 322 ALA A O 1
ATOM 2531 N N . GLU A 1 323 ? 3.231 24.742 -4.768 1.00 78.00 323 GLU A N 1
ATOM 2532 C CA . GLU A 1 323 ? 2.697 26.089 -4.534 1.00 78.00 323 GLU A CA 1
ATOM 2533 C C . GLU A 1 323 ? 3.142 26.711 -3.201 1.00 78.00 323 GLU A C 1
ATOM 2535 O O . GLU A 1 323 ? 3.167 27.933 -3.084 1.00 78.00 323 GLU A O 1
ATOM 2540 N N . ALA A 1 324 ? 3.519 25.896 -2.212 1.00 68.69 324 ALA A N 1
ATOM 2541 C CA . ALA A 1 324 ? 3.888 26.331 -0.860 1.00 68.69 324 ALA A CA 1
ATOM 2542 C C . ALA A 1 324 ? 5.289 26.987 -0.729 1.00 68.69 324 ALA A C 1
ATOM 2544 O O . ALA A 1 324 ? 6.008 26.692 0.229 1.00 68.69 324 ALA A O 1
ATOM 2545 N N . GLU A 1 325 ? 5.691 27.834 -1.685 1.00 55.09 325 GLU A N 1
ATOM 2546 C CA . GLU A 1 325 ? 6.964 28.590 -1.654 1.00 55.09 325 GLU A CA 1
ATOM 2547 C C . GLU A 1 325 ? 7.088 29.572 -0.480 1.00 55.09 325 GLU A C 1
ATOM 2549 O O . GLU A 1 325 ? 6.122 30.317 -0.195 1.00 55.09 325 GLU A O 1
#

pLDDT: mean 91.51, std 11.44, range [42.75, 98.94]

Sequence (325 aa):
MVLPPIADLTETLAGWQTVSAALGYDGKAYVLLIESVPEREQGMFPQTELKNRIAYKALIVDPVVPTPYDQPENPSDQVLGEKVRIEEIAIEGESFHYHFLQPLGDELLLVGSRSRYYGRDHYDLNAAVFGRDGSVRRRFLVGDGIQNVQTTAGGLIWTSFFDEGVFGNNGWGRPVGESGLIAWDAEGIRVFTNSEANIADCYALNVVSDEEVWFYYYTDFKLCRLSGPAALPSVSFLDPKIAGSSIFATDGRRFLMDNGYQDRGRYVLLRTDDRGGLAQDRMIMPIREEGEFGAGLRDARGDTLLLFEGGKLYRTTLSELAEAE

Foldseek 3Di:
DAFEFLDFCLVVCVQWDWQAWEAELVRKIKTKTWNDQAQADVNPHHDFFGPFFTKMKIKTKAQDDDDPPNDPPDPVPPPVHRDIDIQIAIAGRDGGDWRDWYDQAQKIKTFDQAKADPDDPDIDQRIFIGHSNNDTDDTHHPWHAWLDWYAANQAKIKTFGAQCQQCHDRHCNPTPCVQRIWIAGNRRHTQAGHDPDPANGFLEKADQHQAWIWTAGPPQRWIWIFGGHRNDTDIDIAHQVAPQWRAWAEQPFWIWTANGPPDGQKIWIWGQDPVRYIDTDDIDHYAYPVGGDDPFHWHYYHQKIWTDDPSTITMDGPVNVVVVD

Radius of gyration: 19.77 Å; chains: 1; bounding box: 48×62×45 Å